Protein AF-A0A7J6SEP6-F1 (afdb_monomer_lite)

Foldseek 3Di:
DLVDPVCPVVLVVLVVVQVVQQCDDDLGHGDDLVNSQVVSCVVVVHDPVRGDDSVRSVVSLVVSQKDKDFDPPPPDPDCCPPPVNVVLVVVVVVVVVVCVLQAFDADPPPLHTDDRPSNFWKKKKKWKDKDQSCPDPRITIDSVPDDDDDDPHSHDIDIDMDIDISDDCVCVVVVVVVVVVVVVDVVPDDDPVVVVVCVVAVFDWDDDPPMGTGIDIDGDD

Organism: Perkinsus olseni (NCBI:txid32597)

pLDDT: mean 71.41, std 20.99, range [27.62, 95.69]

Secondary structure (DSSP, 8-state):
-TT-GGGHHHHHHHHHHHHHHSS--TTPPPPPHHHHHHHHHHHTT--TTTPPPHHHHHHHHHHTT-EEEE--------GGGSHHHHHHHHHHHHHHHHHGGGB--B-TTT-PBP--TT--EEEEEEEEEEEETT----EEEE-SS--PPPPS----EEEEEEEEESS-TTTHHHHHHHHHHHHHHHTT--HHHHHHHHHHS-------TT---EEEEEE--

Radius of gyration: 27.75 Å; chains: 1; bounding box: 49×41×78 Å

Sequence (221 aa):
PILDAGYEDFRDRLKSFIRENSLGGSGKPNLTIKRVAGWVNEDLGLTNEDGYSERTVGDWMHYLGFDIVLVKKTLYVDGHEREDVVADRERFGKQLDDLRPKLLTIDDETLEVQANPEAKFILISQDEKIHHSNDVQRRYWSDKSFSKLPTKSQGRTIMTSDFLSEGKGQDLYLMSLLMGIIIASVAKWTSKSVARLLKDSQLQMGRGYTASFLQIVVPFT

Structure (mmCIF, N/CA/C/O backbone):
data_AF-A0A7J6SEP6-F1
#
_entry.id   AF-A0A7J6SEP6-F1
#
loop_
_atom_site.group_PDB
_atom_site.id
_atom_site.type_symbol
_atom_site.label_atom_id
_atom_site.label_alt_id
_atom_site.label_comp_id
_atom_site.label_asym_id
_atom_site.label_entity_id
_atom_site.label_seq_id
_atom_site.pdbx_PDB_ins_code
_atom_site.Cartn_x
_atom_site.Cartn_y
_atom_site.Cartn_z
_atom_site.occupancy
_atom_site.B_iso_or_equiv
_atom_site.auth_seq_id
_atom_site.auth_comp_id
_atom_site.auth_asym_id
_atom_site.auth_atom_id
_atom_site.pdbx_PDB_model_num
ATOM 1 N N . PRO A 1 1 ? 10.815 1.527 -31.569 1.00 82.94 1 PRO A N 1
ATOM 2 C CA . PRO A 1 1 ? 11.858 0.659 -30.961 1.00 82.94 1 PRO A CA 1
ATOM 3 C C . PRO A 1 1 ? 11.356 -0.733 -30.547 1.00 82.94 1 PRO A C 1
ATOM 5 O O . PRO A 1 1 ? 11.850 -1.718 -31.063 1.00 82.94 1 PRO A O 1
ATOM 8 N N . ILE A 1 2 ? 10.357 -0.854 -29.665 1.00 88.00 2 ILE A N 1
ATOM 9 C CA . ILE A 1 2 ? 9.966 -2.168 -29.104 1.00 88.00 2 ILE A CA 1
ATOM 10 C C . ILE A 1 2 ? 9.437 -3.188 -30.130 1.00 88.00 2 ILE A C 1
ATOM 12 O O . ILE A 1 2 ? 9.651 -4.388 -29.969 1.00 88.00 2 ILE A O 1
ATOM 16 N N . LEU A 1 3 ? 8.766 -2.726 -31.185 1.00 84.38 3 LEU A N 1
ATOM 17 C CA . LEU A 1 3 ? 8.230 -3.589 -32.248 1.00 84.38 3 LEU A CA 1
ATOM 18 C C . LEU A 1 3 ? 9.212 -3.805 -33.406 1.00 84.38 3 LEU A C 1
ATOM 20 O O . LEU A 1 3 ? 8.935 -4.589 -34.307 1.00 84.38 3 LEU A O 1
ATOM 24 N N . ASP A 1 4 ? 10.331 -3.087 -33.399 1.00 88.12 4 ASP A N 1
ATOM 25 C CA . ASP A 1 4 ? 11.295 -3.090 -34.490 1.00 88.12 4 ASP A CA 1
ATOM 26 C C . ASP A 1 4 ? 12.358 -4.169 -34.244 1.00 88.12 4 ASP A C 1
ATOM 28 O O . ASP A 1 4 ? 12.954 -4.247 -33.164 1.00 88.12 4 ASP A O 1
ATOM 32 N N . ALA A 1 5 ? 12.590 -5.011 -35.252 1.00 85.12 5 ALA A N 1
ATOM 33 C CA . ALA A 1 5 ? 13.579 -6.080 -35.200 1.00 85.12 5 ALA A CA 1
ATOM 34 C C . ALA A 1 5 ? 15.004 -5.545 -34.983 1.00 85.12 5 ALA A C 1
ATOM 36 O O . ALA A 1 5 ? 15.785 -6.188 -34.288 1.00 85.12 5 ALA A O 1
ATOM 37 N N . GLY A 1 6 ? 15.323 -4.344 -35.483 1.00 89.38 6 GLY A N 1
ATOM 38 C CA . GLY A 1 6 ? 16.641 -3.719 -35.322 1.00 89.38 6 GLY A CA 1
ATOM 39 C C . GLY A 1 6 ? 16.981 -3.291 -33.888 1.00 89.38 6 GLY A C 1
ATOM 40 O O . GLY A 1 6 ? 18.110 -2.897 -33.618 1.00 89.38 6 GLY A O 1
ATOM 41 N N . TYR A 1 7 ? 16.025 -3.375 -32.959 1.00 90.62 7 TYR A N 1
ATOM 42 C CA . TYR A 1 7 ? 16.173 -2.953 -31.562 1.00 90.62 7 TYR A CA 1
ATOM 43 C C . TYR A 1 7 ? 16.105 -4.136 -30.583 1.00 90.62 7 TYR A C 1
ATOM 45 O O . TYR A 1 7 ? 15.655 -3.995 -29.443 1.00 90.62 7 TYR A O 1
ATOM 53 N N . GLU A 1 8 ? 16.522 -5.330 -31.006 1.00 91.06 8 GLU A N 1
ATOM 54 C CA . GLU A 1 8 ? 16.623 -6.503 -30.127 1.00 91.06 8 GLU A CA 1
ATOM 55 C C . GLU A 1 8 ? 17.553 -6.262 -28.932 1.00 91.06 8 GLU A C 1
ATOM 57 O O . GLU A 1 8 ? 17.101 -6.368 -27.791 1.00 91.06 8 GLU A O 1
ATOM 62 N N . ASP A 1 9 ? 18.768 -5.767 -29.175 1.00 93.12 9 ASP A N 1
ATOM 63 C CA . ASP A 1 9 ? 19.737 -5.460 -28.115 1.00 93.12 9 ASP A CA 1
ATOM 64 C C . ASP A 1 9 ? 19.181 -4.478 -27.072 1.00 93.12 9 ASP A C 1
ATOM 66 O O . ASP A 1 9 ? 19.413 -4.619 -25.871 1.00 93.12 9 ASP A O 1
ATOM 70 N N . PHE A 1 10 ? 18.414 -3.477 -27.516 1.00 93.81 10 PHE A N 1
ATOM 71 C CA . PHE A 1 10 ? 17.758 -2.520 -26.622 1.00 93.81 10 PHE A CA 1
ATOM 72 C C . PHE A 1 10 ? 16.715 -3.201 -25.727 1.00 93.81 10 PHE A C 1
ATOM 74 O O . PHE A 1 10 ? 16.672 -2.951 -24.521 1.00 93.81 10 PHE A O 1
ATOM 81 N N . ARG A 1 11 ? 15.888 -4.088 -26.295 1.00 94.12 11 ARG A N 1
ATOM 82 C CA . ARG A 1 11 ? 14.871 -4.833 -25.536 1.00 94.12 11 ARG A CA 1
ATOM 83 C C . ARG A 1 11 ? 15.510 -5.696 -24.452 1.00 94.12 11 ARG A C 1
ATOM 85 O O . ARG A 1 11 ? 14.970 -5.769 -23.348 1.00 94.12 11 ARG A O 1
ATOM 92 N N . ASP A 1 12 ? 16.657 -6.299 -24.735 1.00 93.31 12 ASP A N 1
ATOM 93 C CA . ASP A 1 12 ? 17.368 -7.140 -23.773 1.00 93.31 12 ASP A CA 1
ATOM 94 C C . ASP A 1 12 ? 18.049 -6.331 -22.666 1.00 93.31 12 ASP A C 1
ATOM 96 O O . ASP A 1 12 ? 17.964 -6.715 -21.491 1.00 93.31 12 ASP A O 1
ATOM 100 N N . ARG A 1 13 ? 18.623 -5.163 -22.989 1.00 95.25 13 ARG A N 1
ATOM 101 C CA . ARG A 1 13 ? 19.104 -4.215 -21.968 1.00 95.25 13 ARG A CA 1
ATOM 102 C C . ARG A 1 13 ? 17.965 -3.737 -21.070 1.00 95.25 13 ARG A C 1
ATOM 104 O O . ARG A 1 13 ? 18.104 -3.770 -19.849 1.00 95.25 13 ARG A O 1
ATOM 111 N N . LEU A 1 14 ? 16.816 -3.378 -21.650 1.00 94.44 14 LEU A N 1
ATOM 112 C CA . LEU A 1 14 ? 15.641 -2.933 -20.898 1.00 94.44 14 LEU A CA 1
ATOM 113 C C . LEU A 1 14 ? 15.104 -4.036 -19.971 1.00 94.44 14 LEU A C 1
ATOM 115 O O . LEU A 1 14 ? 14.876 -3.789 -18.786 1.00 94.44 14 LEU A O 1
ATOM 119 N N . LYS A 1 15 ? 14.953 -5.271 -20.469 1.00 93.69 15 LYS A N 1
ATOM 120 C CA . LYS A 1 15 ? 14.552 -6.427 -19.644 1.00 93.69 15 LYS A CA 1
ATOM 121 C C . LYS A 1 15 ? 15.521 -6.657 -18.483 1.00 93.69 15 LYS A C 1
ATOM 123 O O . LYS A 1 15 ? 15.075 -6.884 -17.358 1.00 93.69 15 LYS A O 1
ATOM 128 N N . SER A 1 16 ? 16.825 -6.591 -18.746 1.00 92.69 16 SER A N 1
ATOM 129 C CA . SER A 1 16 ? 17.864 -6.779 -17.725 1.00 92.69 16 SER A CA 1
ATOM 130 C C . SER A 1 16 ? 17.797 -5.682 -16.661 1.00 92.69 16 SER A C 1
ATOM 132 O O . SER A 1 16 ? 17.699 -5.988 -15.472 1.00 92.69 16 SER A O 1
ATOM 134 N N . PHE A 1 17 ? 17.696 -4.417 -17.080 1.00 93.19 17 PHE A N 1
ATOM 135 C CA . PHE A 1 17 ? 17.534 -3.277 -16.180 1.00 93.19 17 PHE A CA 1
ATOM 136 C C . PHE A 1 17 ? 16.311 -3.425 -15.264 1.00 93.19 17 PHE A C 1
ATOM 138 O O . PHE A 1 17 ? 16.422 -3.231 -14.048 1.00 93.19 17 PHE A O 1
ATOM 145 N N . ILE A 1 18 ? 15.154 -3.807 -15.823 1.00 92.12 18 ILE A N 1
ATOM 146 C CA . ILE A 1 18 ? 13.922 -4.013 -15.050 1.00 92.12 18 ILE A CA 1
ATOM 147 C C . ILE A 1 18 ? 14.117 -5.139 -14.032 1.00 92.12 18 ILE A C 1
ATOM 149 O O . ILE A 1 18 ? 13.808 -4.947 -12.858 1.00 92.12 18 ILE A O 1
ATOM 153 N N . ARG A 1 19 ? 14.662 -6.294 -14.433 1.00 89.38 19 ARG A N 1
ATOM 154 C CA . ARG A 1 19 ? 14.877 -7.442 -13.530 1.00 89.38 19 ARG A CA 1
ATOM 155 C C . ARG A 1 19 ? 15.812 -7.108 -12.367 1.00 89.38 19 ARG A C 1
ATOM 157 O O . ARG A 1 19 ? 15.556 -7.520 -11.236 1.00 89.38 19 ARG A O 1
ATOM 164 N N . GLU A 1 20 ? 16.859 -6.332 -12.623 1.00 88.19 20 GLU A N 1
ATOM 165 C CA . GLU A 1 20 ? 17.829 -5.926 -11.603 1.00 88.19 20 GLU A CA 1
ATOM 166 C C . GLU A 1 20 ? 17.272 -4.881 -10.629 1.00 88.19 20 GLU A C 1
ATOM 168 O O . GLU A 1 20 ? 17.577 -4.924 -9.435 1.00 88.19 20 GLU A O 1
ATOM 173 N N . ASN A 1 21 ? 16.436 -3.960 -11.119 1.00 89.00 21 ASN A N 1
ATOM 174 C CA . ASN A 1 21 ? 15.989 -2.795 -10.352 1.00 89.00 21 ASN A CA 1
ATOM 175 C C . ASN A 1 21 ? 14.545 -2.881 -9.847 1.00 89.00 21 ASN A C 1
ATOM 177 O O . ASN A 1 21 ? 14.150 -2.021 -9.060 1.00 89.00 21 ASN A O 1
ATOM 181 N N . SER A 1 22 ? 13.760 -3.873 -10.287 1.00 85.94 22 SER A N 1
ATOM 182 C CA . SER A 1 22 ? 12.315 -3.960 -10.028 1.00 85.94 22 SER A CA 1
ATOM 183 C C . SER A 1 22 ? 11.957 -3.821 -8.546 1.00 85.94 22 SER A C 1
ATOM 185 O O . SER A 1 22 ? 11.052 -3.065 -8.182 1.00 85.94 22 SER A O 1
ATOM 187 N N . LEU A 1 23 ? 12.708 -4.506 -7.684 1.00 78.19 23 LEU A N 1
ATOM 188 C CA . LEU A 1 23 ? 12.597 -4.380 -6.237 1.00 78.19 23 LEU A CA 1
ATOM 189 C C . LEU A 1 23 ? 13.674 -3.442 -5.707 1.00 78.19 23 LEU A C 1
ATOM 191 O O . LEU A 1 23 ? 14.859 -3.597 -6.009 1.00 78.19 23 LEU A O 1
ATOM 195 N N . GLY A 1 24 ? 13.258 -2.511 -4.858 1.00 72.81 24 GLY A N 1
ATOM 196 C CA . GLY A 1 24 ? 14.172 -1.653 -4.133 1.00 72.81 24 GLY A CA 1
ATOM 197 C C . GLY A 1 24 ? 15.035 -2.469 -3.171 1.00 72.81 24 GLY A C 1
ATOM 198 O O . GLY A 1 24 ? 14.567 -3.399 -2.512 1.00 72.81 24 GLY A O 1
ATOM 199 N N . GLY A 1 25 ? 16.324 -2.131 -3.088 1.00 67.88 25 GLY A N 1
ATOM 200 C CA . GLY A 1 25 ? 17.180 -2.601 -1.995 1.00 67.88 25 GLY A CA 1
ATOM 201 C C . GLY A 1 25 ? 16.736 -2.028 -0.642 1.00 67.88 25 GLY A C 1
ATOM 202 O O . GLY A 1 25 ? 15.809 -1.225 -0.573 1.00 67.88 25 GLY A O 1
ATOM 203 N N . SER A 1 26 ? 17.419 -2.395 0.446 1.00 61.94 26 SER A N 1
ATOM 204 C CA . SER A 1 26 ? 17.122 -1.904 1.802 1.00 61.94 26 SER A CA 1
ATOM 205 C C . SER A 1 26 ? 16.955 -0.376 1.849 1.00 61.94 26 SER A C 1
ATOM 207 O O . SER A 1 26 ? 17.925 0.359 1.675 1.00 61.94 26 SER A O 1
ATOM 209 N N . GLY A 1 27 ? 15.724 0.095 2.080 1.00 63.41 27 GLY A N 1
ATOM 210 C CA . GLY A 1 27 ? 15.385 1.521 2.186 1.00 63.41 27 GLY A CA 1
ATOM 211 C C . GLY A 1 27 ? 15.268 2.283 0.858 1.00 63.41 27 GLY A C 1
ATOM 212 O O . GLY A 1 27 ? 15.057 3.492 0.881 1.00 63.41 27 GLY A O 1
ATOM 213 N N . LYS A 1 28 ? 15.393 1.613 -0.294 1.00 73.75 28 LYS A N 1
ATOM 214 C CA . LYS A 1 28 ? 15.162 2.211 -1.618 1.00 73.75 28 LYS A CA 1
ATOM 215 C C . LYS A 1 28 ? 13.773 1.833 -2.137 1.00 73.75 28 LYS A C 1
ATOM 217 O O . LYS A 1 28 ? 13.328 0.718 -1.873 1.00 73.75 28 LYS A O 1
ATOM 222 N N . PRO A 1 29 ? 13.101 2.715 -2.898 1.00 80.25 29 PRO A N 1
ATOM 223 C CA . PRO A 1 29 ? 11.829 2.374 -3.509 1.00 80.25 29 PRO A CA 1
ATOM 224 C C . PRO A 1 29 ? 11.990 1.352 -4.651 1.00 80.25 29 PRO A C 1
ATOM 226 O O . PRO A 1 29 ? 13.013 1.328 -5.339 1.00 80.25 29 PRO A O 1
ATOM 229 N N . ASN A 1 30 ? 10.952 0.546 -4.870 1.00 86.56 30 ASN A N 1
ATOM 230 C CA . ASN A 1 30 ? 10.733 -0.307 -6.026 1.00 86.56 30 ASN A CA 1
ATOM 231 C C . ASN A 1 30 ? 10.720 0.536 -7.297 1.00 86.56 30 ASN A C 1
ATOM 233 O O . ASN A 1 30 ? 10.446 1.741 -7.277 1.00 86.56 30 ASN A O 1
ATOM 237 N N . LEU A 1 31 ? 11.020 -0.117 -8.413 1.00 90.06 31 LEU A N 1
ATOM 238 C CA . LEU A 1 31 ? 11.111 0.534 -9.707 1.00 90.06 31 LEU A CA 1
ATOM 239 C C . LEU A 1 31 ? 9.779 1.185 -10.083 1.00 90.06 31 LEU A C 1
ATOM 241 O O . LEU A 1 31 ? 8.748 0.521 -10.198 1.00 90.06 31 LEU A O 1
ATOM 245 N N . THR A 1 32 ? 9.814 2.495 -10.292 1.00 92.12 32 THR A N 1
ATOM 246 C CA . THR A 1 32 ? 8.677 3.271 -10.785 1.00 92.12 32 THR A CA 1
ATOM 247 C C . THR A 1 32 ? 8.767 3.416 -12.294 1.00 92.12 32 THR A C 1
ATOM 249 O O . THR A 1 32 ? 9.863 3.413 -12.858 1.00 92.12 32 THR A O 1
ATOM 252 N N . ILE A 1 33 ? 7.621 3.610 -12.952 1.00 94.00 33 ILE A N 1
ATOM 253 C CA . ILE A 1 33 ? 7.601 3.798 -14.404 1.00 94.00 33 ILE A CA 1
ATOM 254 C C . ILE A 1 33 ? 8.388 5.038 -14.836 1.00 94.00 33 ILE A C 1
ATOM 256 O O . ILE A 1 33 ? 9.150 4.979 -15.793 1.00 94.00 33 ILE A O 1
ATOM 260 N N . LYS A 1 34 ? 8.322 6.115 -14.045 1.00 94.12 34 LYS A N 1
ATOM 261 C CA . LYS A 1 34 ? 9.138 7.320 -14.214 1.00 94.12 34 LYS A CA 1
ATOM 262 C C . LYS A 1 34 ? 10.634 7.024 -14.295 1.00 94.12 34 LYS A C 1
ATOM 264 O O . LYS A 1 34 ? 11.331 7.579 -15.138 1.00 94.12 34 LYS A O 1
ATOM 269 N N . ARG A 1 35 ? 11.136 6.137 -13.430 1.00 93.56 35 ARG A N 1
ATOM 270 C CA . ARG A 1 35 ? 12.554 5.757 -13.422 1.00 93.56 35 ARG A CA 1
ATOM 271 C C . ARG A 1 35 ? 12.922 4.917 -14.645 1.00 93.56 35 ARG A C 1
ATOM 273 O O . ARG A 1 35 ? 14.024 5.073 -15.157 1.00 93.56 35 ARG A O 1
ATOM 280 N N . VAL A 1 36 ? 12.012 4.067 -15.123 1.00 94.94 36 VAL A N 1
ATOM 281 C CA . VAL A 1 36 ? 12.207 3.326 -16.380 1.00 94.94 36 VAL A CA 1
ATOM 282 C C . VAL A 1 36 ? 12.219 4.283 -17.567 1.00 94.94 36 VAL A C 1
ATOM 284 O O . VAL A 1 36 ? 13.107 4.181 -18.400 1.00 94.94 36 VAL A O 1
ATOM 287 N N . ALA A 1 37 ? 11.293 5.242 -17.625 1.00 94.94 37 ALA A N 1
ATOM 288 C CA . ALA A 1 37 ? 11.239 6.219 -18.707 1.00 94.94 37 ALA A CA 1
ATOM 289 C C . ALA A 1 37 ? 12.489 7.106 -18.760 1.00 94.94 37 ALA A C 1
ATOM 291 O O . ALA A 1 37 ? 13.043 7.301 -19.837 1.00 94.94 37 ALA A O 1
ATOM 292 N N . GLY A 1 38 ? 12.985 7.558 -17.602 1.00 94.88 38 GLY A N 1
ATOM 293 C CA . GLY A 1 38 ? 14.269 8.258 -17.513 1.00 94.88 38 GLY A CA 1
ATOM 294 C C . GLY A 1 38 ? 15.419 7.421 -18.076 1.00 94.88 38 GLY A C 1
ATOM 295 O O . GLY A 1 38 ? 16.123 7.877 -18.967 1.00 94.88 38 GLY A O 1
ATOM 296 N N . TRP A 1 39 ? 15.536 6.162 -17.640 1.00 95.69 39 TRP A N 1
ATOM 297 C CA . TRP A 1 39 ? 16.567 5.249 -18.141 1.00 95.69 39 TRP A CA 1
ATOM 298 C C . TRP A 1 39 ? 16.452 4.983 -19.651 1.00 95.69 39 TRP A C 1
ATOM 300 O O . TRP A 1 39 ? 17.459 4.981 -20.346 1.00 95.69 39 TRP A O 1
ATOM 310 N N . VAL A 1 40 ? 15.236 4.793 -20.178 1.00 95.00 40 VAL A N 1
ATOM 311 C CA . VAL A 1 40 ? 14.996 4.575 -21.616 1.00 95.00 40 VAL A CA 1
ATOM 312 C C . VAL A 1 40 ? 15.449 5.779 -22.438 1.00 95.00 40 VAL A C 1
ATOM 314 O O . VAL A 1 40 ? 16.094 5.604 -23.469 1.00 95.00 40 VAL A O 1
ATOM 317 N N . ASN A 1 41 ? 15.116 6.991 -21.994 1.00 94.25 41 ASN A N 1
ATOM 318 C CA . ASN A 1 41 ? 15.496 8.206 -22.708 1.00 94.25 41 ASN A CA 1
ATOM 319 C C . ASN A 1 41 ? 17.012 8.436 -22.644 1.00 94.25 41 ASN A C 1
ATOM 321 O O . ASN A 1 41 ? 17.603 8.805 -23.653 1.00 94.25 41 ASN A O 1
ATOM 325 N N . GLU A 1 42 ? 17.650 8.136 -21.509 1.00 93.88 42 GLU A N 1
ATOM 326 C CA . GLU A 1 42 ? 19.111 8.173 -21.364 1.00 93.88 42 GLU A CA 1
ATOM 327 C C . GLU A 1 42 ? 19.819 7.141 -22.265 1.00 93.88 42 GLU A C 1
ATOM 329 O O . GLU A 1 42 ? 20.745 7.509 -22.984 1.00 93.88 42 GLU A O 1
ATOM 334 N N . ASP A 1 43 ? 19.374 5.876 -22.283 1.00 93.50 43 ASP A N 1
ATOM 335 C CA . ASP A 1 43 ? 19.976 4.802 -23.104 1.00 93.50 43 ASP A CA 1
ATOM 336 C C . ASP A 1 43 ? 19.839 5.079 -24.611 1.00 93.50 43 ASP A C 1
ATOM 338 O O . ASP A 1 43 ? 20.738 4.760 -25.387 1.00 93.50 43 ASP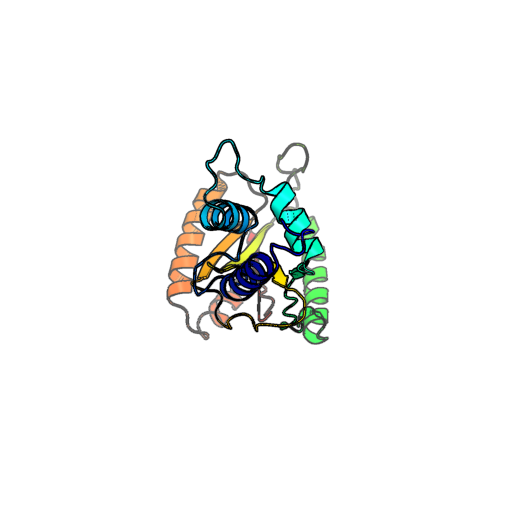 A O 1
ATOM 342 N N . LEU A 1 44 ? 18.740 5.719 -25.025 1.00 91.38 44 LEU A N 1
ATOM 343 C CA . LEU A 1 44 ? 18.500 6.115 -26.416 1.00 91.38 44 LEU A CA 1
ATOM 344 C C . LEU A 1 44 ? 19.085 7.493 -26.778 1.00 91.38 44 LEU A C 1
ATOM 346 O O . LEU A 1 44 ? 18.975 7.903 -27.933 1.00 91.38 44 LEU A O 1
ATOM 350 N N . GLY A 1 45 ? 19.697 8.205 -25.825 1.00 90.75 45 GLY A N 1
ATOM 351 C CA . GLY A 1 45 ? 20.281 9.531 -26.045 1.00 90.75 45 GLY A CA 1
ATOM 352 C C . GLY A 1 45 ? 19.259 10.620 -26.393 1.00 90.75 45 GLY A C 1
ATOM 353 O O . GLY A 1 45 ? 19.588 11.564 -27.110 1.00 90.75 45 GLY A O 1
ATOM 354 N N . LEU A 1 46 ? 18.019 10.483 -25.923 1.00 90.06 46 LEU A N 1
ATOM 355 C CA . LEU A 1 46 ? 16.921 11.407 -26.204 1.00 90.06 46 LEU A CA 1
ATOM 356 C C . LEU A 1 46 ? 16.896 12.560 -25.198 1.00 90.06 46 LEU A C 1
ATOM 358 O O . LEU A 1 46 ? 17.141 12.380 -24.004 1.00 90.06 46 LEU A O 1
ATOM 362 N N . THR A 1 47 ? 16.561 13.755 -25.681 1.00 83.56 47 THR A N 1
ATOM 363 C CA . THR A 1 47 ? 16.337 14.927 -24.824 1.00 83.56 47 THR A CA 1
ATOM 364 C C . THR A 1 47 ? 14.911 14.925 -24.264 1.00 83.56 47 THR A C 1
ATOM 366 O O . THR A 1 47 ? 14.054 14.186 -24.740 1.00 83.56 47 THR A O 1
ATOM 369 N N . ASN A 1 48 ? 14.626 15.753 -23.253 1.00 71.38 48 ASN A N 1
ATOM 370 C CA . ASN A 1 48 ? 13.300 15.789 -22.617 1.00 71.38 48 ASN A CA 1
ATOM 371 C C . ASN A 1 48 ? 12.149 16.141 -23.582 1.00 71.38 48 ASN A C 1
ATOM 373 O O . ASN A 1 48 ? 11.016 15.761 -23.301 1.00 71.38 48 ASN A O 1
ATOM 377 N N . GLU A 1 49 ? 12.415 16.854 -24.682 1.00 78.25 49 GLU A N 1
ATOM 378 C CA . GLU A 1 49 ? 11.389 17.225 -25.672 1.00 78.25 49 GLU A CA 1
ATOM 379 C C . GLU A 1 49 ? 11.035 16.060 -26.611 1.00 78.25 49 GLU A C 1
ATOM 381 O O . GLU A 1 49 ? 9.868 15.886 -26.954 1.00 78.25 49 GLU A O 1
ATOM 386 N N . ASP A 1 50 ? 12.016 15.214 -26.939 1.00 83.44 50 ASP A N 1
ATOM 387 C CA . ASP A 1 50 ? 11.856 14.034 -27.807 1.00 83.44 50 ASP A CA 1
ATOM 388 C C . ASP A 1 50 ? 11.697 12.721 -27.016 1.00 83.44 50 ASP A C 1
ATOM 390 O O . ASP A 1 50 ? 11.619 11.627 -27.582 1.00 83.44 50 ASP A O 1
ATOM 394 N N . GLY A 1 51 ? 11.702 12.818 -25.687 1.00 88.81 51 GLY A N 1
ATOM 395 C CA . GLY A 1 51 ? 11.691 11.682 -24.782 1.00 88.81 51 GLY A CA 1
ATOM 396 C C . GLY A 1 51 ? 10.366 10.929 -24.807 1.00 88.81 51 GLY A C 1
ATOM 397 O O . GLY A 1 51 ? 9.277 11.496 -24.910 1.00 88.81 51 GLY A O 1
ATOM 398 N N . TYR A 1 52 ? 10.441 9.615 -24.627 1.00 93.25 52 TYR A N 1
ATOM 399 C CA . TYR A 1 52 ? 9.250 8.806 -24.446 1.00 93.25 52 TYR A CA 1
ATOM 400 C C . TYR A 1 52 ? 8.592 9.110 -23.103 1.00 93.25 52 TYR A C 1
ATOM 402 O O . TYR A 1 52 ? 9.239 9.165 -22.052 1.00 93.25 52 TYR A O 1
ATOM 410 N N . SER A 1 53 ? 7.271 9.276 -23.153 1.00 94.00 53 SER A N 1
ATOM 411 C CA . SER A 1 53 ? 6.456 9.499 -21.965 1.00 94.00 53 SER A CA 1
ATOM 412 C C . SER A 1 53 ? 6.421 8.261 -21.064 1.00 94.00 53 SER A C 1
ATOM 414 O O . SER A 1 53 ? 6.550 7.124 -21.529 1.00 94.00 53 SER A O 1
ATOM 416 N N . GLU A 1 54 ? 6.138 8.468 -19.774 1.00 95.50 54 GLU A N 1
ATOM 417 C CA . GLU A 1 54 ? 5.907 7.373 -18.819 1.00 95.50 54 GLU A CA 1
ATOM 418 C C . GLU A 1 54 ? 4.829 6.397 -19.309 1.00 95.50 54 GLU A C 1
ATOM 420 O O . GLU A 1 54 ? 4.948 5.190 -19.113 1.00 95.50 54 GLU A O 1
ATOM 425 N N . ARG A 1 55 ? 3.801 6.911 -19.996 1.00 95.19 55 ARG A N 1
ATOM 426 C CA . ARG A 1 55 ? 2.724 6.102 -20.571 1.00 95.19 55 ARG A CA 1
ATOM 427 C C . ARG A 1 55 ? 3.243 5.168 -21.659 1.00 95.19 55 ARG A C 1
ATOM 429 O O . ARG A 1 55 ? 2.999 3.971 -21.589 1.00 95.19 55 ARG A O 1
ATOM 436 N N . THR A 1 56 ? 3.985 5.708 -22.625 1.00 95.31 56 THR A N 1
ATOM 437 C CA . THR A 1 56 ? 4.549 4.927 -23.734 1.00 95.31 56 THR A CA 1
ATOM 438 C C . THR A 1 56 ? 5.458 3.818 -23.215 1.00 95.31 56 THR A C 1
ATOM 440 O O . THR A 1 56 ? 5.362 2.674 -23.651 1.00 95.31 56 THR A O 1
ATOM 443 N N . VAL A 1 57 ? 6.307 4.140 -22.238 1.00 95.12 57 VAL A N 1
ATOM 444 C CA . VAL A 1 57 ? 7.198 3.163 -21.606 1.00 95.12 57 VAL A CA 1
ATOM 445 C C . VAL A 1 57 ? 6.407 2.137 -20.789 1.00 95.12 57 VAL A C 1
ATOM 447 O O . VAL A 1 57 ? 6.773 0.965 -20.771 1.00 95.12 57 VAL A O 1
ATOM 450 N N . GLY A 1 58 ? 5.293 2.530 -20.167 1.00 95.38 58 GLY A N 1
ATOM 451 C CA . GLY A 1 58 ? 4.387 1.611 -19.471 1.00 95.38 58 GLY A CA 1
ATOM 452 C C . GLY A 1 58 ? 3.784 0.575 -20.414 1.00 95.38 58 GLY A C 1
ATOM 453 O O . GLY A 1 58 ? 3.857 -0.623 -20.141 1.00 95.38 58 GLY A O 1
ATOM 454 N N . ASP A 1 59 ? 3.277 1.021 -21.563 1.00 95.50 59 ASP A N 1
ATOM 455 C CA . ASP A 1 59 ? 2.737 0.134 -22.599 1.00 95.50 59 ASP A CA 1
ATOM 456 C C . ASP A 1 59 ? 3.815 -0.836 -23.115 1.00 95.50 59 ASP A C 1
ATOM 458 O O . ASP A 1 59 ? 3.558 -2.023 -23.329 1.00 95.50 59 ASP A O 1
ATOM 462 N N . TRP A 1 60 ? 5.055 -0.359 -23.251 1.00 95.31 60 TRP A N 1
ATOM 463 C CA . TRP A 1 60 ? 6.197 -1.190 -23.630 1.00 95.31 60 TRP A CA 1
ATOM 464 C C . TRP A 1 60 ? 6.530 -2.256 -22.589 1.00 95.31 60 TRP A C 1
ATOM 466 O O . TRP A 1 60 ? 6.820 -3.390 -22.963 1.00 95.31 60 TRP A O 1
ATOM 476 N N . MET A 1 61 ? 6.476 -1.928 -21.297 1.00 94.69 61 MET A N 1
ATOM 477 C CA . MET A 1 61 ? 6.710 -2.907 -20.232 1.00 94.69 61 MET A CA 1
ATOM 478 C C . MET A 1 61 ? 5.699 -4.053 -20.298 1.00 94.69 61 MET A C 1
ATOM 480 O O . MET A 1 61 ? 6.109 -5.215 -20.271 1.00 94.69 61 MET A O 1
ATOM 484 N N . HIS A 1 62 ? 4.415 -3.739 -20.479 1.00 94.69 62 HIS A N 1
ATOM 485 C CA . HIS A 1 62 ? 3.377 -4.755 -20.659 1.00 94.69 62 HIS A CA 1
ATOM 486 C C . HIS A 1 62 ? 3.589 -5.578 -21.932 1.00 94.69 62 HIS A C 1
ATOM 488 O O . HIS A 1 62 ? 3.482 -6.803 -21.895 1.00 94.69 62 HIS A O 1
ATOM 494 N N . TYR A 1 63 ? 3.963 -4.939 -23.044 1.00 93.75 63 TYR A N 1
ATOM 495 C CA . TYR A 1 63 ? 4.276 -5.648 -24.287 1.00 93.75 63 TYR A CA 1
ATOM 496 C C . TYR A 1 63 ? 5.454 -6.625 -24.128 1.00 93.75 63 TYR A C 1
ATOM 498 O O . TYR A 1 63 ? 5.447 -7.715 -24.695 1.00 93.75 63 TYR A O 1
ATOM 506 N N . LEU A 1 64 ? 6.455 -6.266 -23.319 1.00 92.94 64 LEU A N 1
ATOM 507 C CA . LEU A 1 64 ? 7.590 -7.132 -22.984 1.00 92.94 64 LEU A CA 1
ATOM 508 C C . LEU A 1 64 ? 7.251 -8.218 -21.946 1.00 92.94 64 LEU A C 1
ATOM 510 O O . LEU A 1 64 ? 8.131 -9.007 -21.596 1.00 92.94 64 LEU A O 1
ATOM 514 N N . GLY A 1 65 ? 6.002 -8.276 -21.477 1.00 93.06 65 GLY A N 1
ATOM 515 C CA . GLY A 1 65 ? 5.498 -9.285 -20.549 1.00 93.06 65 GLY A CA 1
ATOM 516 C 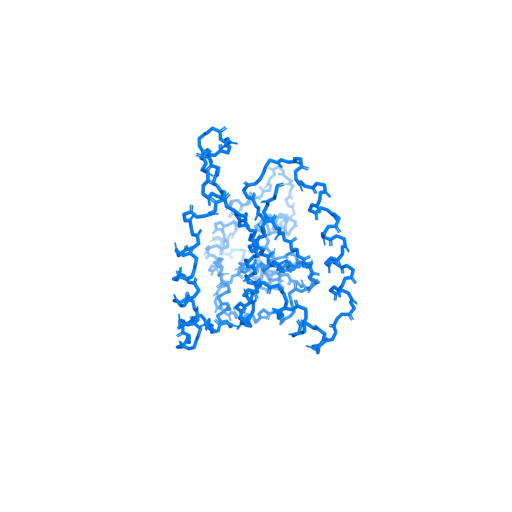C . GLY A 1 65 ? 5.658 -8.937 -19.071 1.00 93.06 65 GLY A C 1
ATOM 517 O O . GLY A 1 65 ? 5.431 -9.808 -18.234 1.00 93.06 65 GLY A O 1
ATOM 518 N N . PHE A 1 66 ? 6.045 -7.705 -18.725 1.00 93.69 66 PHE A N 1
ATOM 519 C CA . PHE A 1 66 ? 6.113 -7.268 -17.332 1.00 93.69 66 PHE A CA 1
ATOM 520 C C . PHE A 1 66 ? 4.767 -6.742 -16.847 1.00 93.69 66 PHE A C 1
ATOM 522 O O . PHE A 1 66 ? 4.176 -5.852 -17.451 1.00 93.69 66 PHE A O 1
ATOM 529 N N . ASP A 1 67 ? 4.357 -7.210 -15.672 1.00 92.25 67 ASP A N 1
ATOM 530 C CA . ASP A 1 67 ? 3.178 -6.731 -14.963 1.00 92.25 67 ASP A CA 1
ATOM 531 C C . ASP A 1 67 ? 3.521 -6.323 -13.531 1.00 92.25 67 ASP A C 1
ATOM 533 O O . ASP A 1 67 ? 4.511 -6.766 -12.940 1.00 92.25 67 ASP A O 1
ATOM 537 N N . ILE A 1 68 ? 2.664 -5.493 -12.939 1.00 89.31 68 ILE A N 1
ATOM 538 C CA . ILE A 1 68 ? 2.761 -5.153 -11.521 1.00 89.31 68 ILE A CA 1
ATOM 539 C C . ILE A 1 68 ? 2.166 -6.297 -10.700 1.00 89.31 68 ILE A C 1
ATOM 541 O O . ILE A 1 68 ? 0.956 -6.520 -10.692 1.00 89.31 68 ILE A O 1
ATOM 545 N N . VAL A 1 69 ? 3.016 -6.990 -9.947 1.00 86.75 69 VAL A N 1
ATOM 546 C CA . VAL A 1 69 ? 2.611 -8.096 -9.075 1.00 86.75 69 VAL A CA 1
ATOM 547 C C . VAL A 1 69 ? 2.570 -7.635 -7.624 1.00 86.75 69 VAL A C 1
ATOM 549 O O . VAL A 1 69 ? 3.460 -6.930 -7.148 1.00 86.75 69 VAL A O 1
ATOM 552 N N . LEU A 1 70 ? 1.530 -8.059 -6.900 1.00 82.94 70 LEU A N 1
ATOM 553 C CA . LEU A 1 70 ? 1.397 -7.849 -5.462 1.00 82.94 70 LEU A CA 1
ATOM 554 C C . LEU A 1 70 ? 1.983 -9.038 -4.691 1.00 82.94 70 LEU A C 1
ATOM 556 O O . LEU A 1 70 ? 1.477 -10.156 -4.790 1.00 82.94 70 LEU A O 1
ATOM 560 N N . VAL A 1 71 ? 2.989 -8.795 -3.849 1.00 75.75 71 VAL A N 1
ATOM 561 C CA . VAL A 1 71 ? 3.461 -9.801 -2.893 1.00 75.75 71 VAL A CA 1
ATOM 562 C C . VAL A 1 71 ? 2.413 -9.994 -1.799 1.00 75.75 71 VAL A C 1
ATOM 564 O O . VAL A 1 71 ? 2.310 -9.205 -0.856 1.00 75.75 71 VAL A O 1
ATOM 567 N N . LYS A 1 72 ? 1.651 -11.083 -1.894 1.00 64.00 72 LYS A N 1
ATOM 568 C CA . LYS A 1 72 ? 0.798 -11.571 -0.809 1.00 64.00 72 LYS A CA 1
ATOM 569 C C . LYS A 1 72 ? 1.656 -12.378 0.172 1.00 64.00 72 LYS A C 1
ATOM 571 O O . LYS A 1 72 ? 1.752 -13.593 0.060 1.00 64.00 72 LYS A O 1
ATOM 576 N N . LYS A 1 73 ? 2.315 -11.721 1.133 1.00 60.66 73 LYS A N 1
ATOM 577 C CA . LYS A 1 73 ? 2.798 -12.432 2.332 1.00 60.66 73 LYS A CA 1
ATOM 578 C C . LYS A 1 73 ? 1.592 -12.668 3.248 1.00 60.66 73 LYS A C 1
ATOM 580 O O . LYS A 1 73 ? 1.213 -11.778 3.999 1.00 60.66 73 LYS A O 1
ATOM 585 N N . THR A 1 74 ? 0.988 -13.850 3.177 1.00 46.44 74 THR A N 1
ATOM 586 C CA . THR A 1 74 ? 0.053 -14.356 4.193 1.00 46.44 74 THR A CA 1
ATOM 587 C C . THR A 1 74 ? 0.868 -15.083 5.258 1.00 46.44 74 THR A C 1
ATOM 589 O O . THR A 1 74 ? 1.117 -16.279 5.148 1.00 46.44 74 THR A O 1
ATOM 592 N N . LEU A 1 75 ? 1.381 -14.355 6.247 1.00 47.72 75 LEU A N 1
ATOM 593 C CA . LEU A 1 75 ? 2.118 -14.953 7.369 1.00 47.72 75 LEU A CA 1
ATOM 594 C C . LEU A 1 75 ? 1.691 -14.325 8.696 1.00 47.72 75 LEU A C 1
ATOM 596 O O . LEU A 1 75 ? 2.512 -13.995 9.539 1.00 47.72 75 LEU A O 1
ATOM 600 N N . TYR A 1 76 ? 0.380 -14.179 8.852 1.00 52.06 76 TYR A N 1
ATOM 601 C CA . TYR A 1 76 ? -0.279 -14.093 10.146 1.00 52.06 76 TYR A CA 1
ATOM 602 C C . TYR A 1 76 ? -1.511 -14.983 10.023 1.00 52.06 76 TYR A C 1
ATOM 604 O O . TYR A 1 76 ? -2.427 -14.670 9.266 1.00 52.06 76 TYR A O 1
ATOM 612 N N . VAL A 1 77 ? -1.466 -16.158 10.655 1.00 51.81 77 VAL A N 1
ATOM 613 C CA . VAL A 1 77 ? -2.690 -16.919 10.906 1.00 51.81 77 VAL A CA 1
ATOM 614 C C . VAL A 1 77 ? -3.387 -16.140 11.994 1.00 51.81 77 VAL A C 1
ATOM 616 O O . VAL A 1 77 ? -2.851 -15.994 13.093 1.00 51.81 77 VAL A O 1
ATOM 619 N N . ASP A 1 78 ? -4.505 -15.544 11.622 1.00 64.44 78 ASP A N 1
ATOM 620 C CA . ASP A 1 78 ? -5.181 -14.616 12.487 1.00 64.44 78 ASP A CA 1
ATOM 621 C C . ASP A 1 78 ? -5.768 -15.366 13.687 1.00 64.44 78 ASP A C 1
ATOM 623 O O . ASP A 1 78 ? -6.622 -16.238 13.538 1.00 64.44 78 ASP A O 1
ATOM 627 N N . GLY A 1 79 ? -5.252 -15.090 14.885 1.00 76.12 79 GLY A N 1
ATOM 628 C CA . GLY A 1 79 ? -5.634 -15.801 16.107 1.00 76.12 79 GLY A CA 1
ATOM 629 C C . GLY A 1 79 ? -7.012 -15.410 16.643 1.00 76.12 79 GLY A C 1
ATOM 630 O O . GLY A 1 79 ? -7.400 -15.922 17.694 1.00 76.12 79 GLY A O 1
ATOM 631 N N . HIS A 1 80 ? -7.716 -14.505 15.954 1.00 77.19 80 HIS A N 1
ATOM 632 C CA . HIS A 1 80 ? -9.025 -13.978 16.337 1.00 77.19 80 HIS A CA 1
ATOM 633 C C . HIS A 1 80 ? -10.129 -15.043 16.354 1.00 77.19 80 HIS A C 1
ATOM 635 O O . HIS A 1 80 ? -11.068 -14.915 17.130 1.00 77.19 80 HIS A O 1
ATOM 641 N N . GLU A 1 81 ? -9.999 -16.101 15.549 1.00 83.81 81 GLU A N 1
ATOM 642 C CA . GLU A 1 81 ? -10.992 -17.184 15.436 1.00 83.81 81 GLU A CA 1
ATOM 643 C C . GLU A 1 81 ? -10.749 -18.342 16.425 1.00 83.81 81 GLU A C 1
ATOM 645 O O . GLU A 1 81 ? -11.434 -19.362 16.376 1.00 83.81 81 GLU A O 1
ATOM 650 N N . ARG A 1 82 ? -9.759 -18.236 17.324 1.00 87.81 82 ARG A N 1
ATOM 651 C CA . ARG A 1 82 ? -9.557 -19.268 18.353 1.00 87.81 82 ARG A CA 1
ATOM 652 C C . ARG A 1 82 ? -10.719 -19.244 19.345 1.00 87.81 82 ARG A C 1
ATOM 654 O O . ARG A 1 82 ? -11.149 -18.174 19.766 1.00 87.81 82 ARG A O 1
ATOM 661 N N . GLU A 1 83 ? -11.191 -20.423 19.744 1.00 87.69 83 GLU A N 1
ATOM 662 C CA . GLU A 1 83 ? -12.372 -20.578 20.608 1.00 87.69 83 GLU A CA 1
ATOM 663 C C . GLU A 1 83 ? -12.271 -19.775 21.916 1.00 87.69 83 GLU A C 1
ATOM 665 O O . GLU A 1 83 ? -13.248 -19.163 22.343 1.00 87.69 83 GLU A O 1
ATOM 670 N N . ASP A 1 84 ? -11.080 -19.714 22.524 1.00 86.75 84 ASP A N 1
ATOM 671 C CA . ASP A 1 84 ? -10.818 -18.930 23.735 1.00 86.75 84 ASP A CA 1
ATOM 672 C C . ASP A 1 84 ? -10.957 -17.419 23.497 1.00 86.75 84 ASP A C 1
ATOM 674 O O . ASP A 1 84 ? -11.541 -16.712 24.318 1.00 86.75 84 ASP A O 1
ATOM 678 N N . VAL A 1 85 ? -10.466 -16.930 22.356 1.00 82.25 85 VAL A N 1
ATOM 679 C CA . VAL A 1 85 ? -10.553 -15.518 21.955 1.00 82.25 85 VAL A CA 1
ATOM 680 C C . VAL A 1 85 ? -11.990 -15.127 21.620 1.00 82.25 85 VAL A C 1
ATOM 682 O O . VAL A 1 85 ? -12.451 -14.061 22.029 1.00 82.25 85 VAL A O 1
ATOM 685 N N . VAL A 1 86 ? -12.719 -15.991 20.913 1.00 87.00 86 VAL A N 1
ATOM 686 C CA . VAL A 1 86 ? -14.130 -15.757 20.581 1.00 87.00 86 VAL A CA 1
ATOM 687 C C . VAL A 1 86 ? -14.977 -15.707 21.853 1.00 87.00 86 VAL A C 1
ATOM 689 O O . VAL A 1 86 ? -15.754 -14.767 22.022 1.00 87.00 86 VAL A O 1
ATOM 692 N N . ALA A 1 87 ? -14.778 -16.648 22.782 1.00 88.44 87 ALA A N 1
ATOM 693 C CA . ALA A 1 87 ? -15.496 -16.672 24.054 1.00 88.44 87 ALA A CA 1
ATOM 694 C C . ALA A 1 87 ? -15.212 -15.429 24.918 1.00 88.44 87 ALA A C 1
ATOM 696 O O . ALA A 1 87 ? -16.136 -14.866 25.511 1.00 88.44 87 ALA A O 1
ATOM 697 N N . ASP A 1 88 ? -13.957 -14.966 24.972 1.00 84.88 88 ASP A N 1
ATOM 698 C CA . ASP A 1 88 ? -13.603 -13.737 25.694 1.00 84.88 88 ASP A CA 1
ATOM 699 C C . ASP A 1 88 ? -14.244 -12.499 25.049 1.00 84.88 88 ASP A C 1
ATOM 701 O O . ASP A 1 88 ? -14.818 -11.664 25.751 1.00 84.88 88 ASP A O 1
ATOM 705 N N . ARG A 1 89 ? -14.255 -12.420 23.711 1.00 86.31 89 ARG A N 1
ATOM 706 C CA . ARG A 1 89 ? -14.916 -11.337 22.965 1.00 86.31 89 ARG A CA 1
ATOM 707 C C . ARG A 1 89 ? -16.421 -11.299 23.222 1.00 86.31 89 ARG A C 1
ATOM 709 O O . ARG A 1 89 ? -16.969 -10.225 23.449 1.00 86.31 89 ARG A O 1
ATOM 716 N N . GLU A 1 90 ? -17.092 -12.448 23.207 1.00 89.81 90 GLU A N 1
ATOM 717 C CA . GLU A 1 90 ? -18.524 -12.533 23.520 1.00 89.81 90 GLU A CA 1
ATOM 718 C C . GLU A 1 90 ? -18.822 -12.126 24.966 1.00 89.81 90 GLU A C 1
ATOM 720 O O . GLU A 1 90 ? -19.788 -11.404 25.225 1.00 89.81 90 GLU A O 1
ATOM 725 N N . ARG A 1 91 ? -17.988 -12.564 25.918 1.00 89.50 91 ARG A N 1
ATOM 726 C CA . ARG A 1 91 ? -18.097 -12.163 27.325 1.00 89.50 91 ARG A CA 1
ATOM 727 C C . ARG A 1 91 ? -17.936 -10.651 27.476 1.00 89.50 91 ARG A C 1
ATOM 729 O O . ARG A 1 91 ? -18.737 -10.029 28.169 1.00 89.50 91 ARG A O 1
ATOM 736 N N . PHE A 1 92 ? -16.920 -10.078 26.840 1.00 84.25 92 PHE A N 1
ATOM 737 C CA . PHE A 1 92 ? -16.651 -8.647 26.876 1.00 84.25 92 PHE A CA 1
ATOM 738 C C . PHE A 1 92 ? -17.787 -7.835 26.244 1.00 84.25 92 PHE A C 1
ATOM 740 O O . PHE A 1 92 ? -18.253 -6.874 26.847 1.00 84.25 92 PHE A O 1
ATOM 747 N N . GLY A 1 93 ? -18.293 -8.262 25.081 1.00 87.31 93 GLY A N 1
ATOM 748 C CA . GLY A 1 93 ? -19.423 -7.616 24.409 1.00 87.31 93 GLY A CA 1
ATOM 749 C C . GLY A 1 93 ? -20.657 -7.520 25.308 1.00 87.31 93 GLY A C 1
ATOM 750 O O . GLY A 1 93 ? -21.214 -6.438 25.459 1.00 87.31 93 GLY A O 1
ATOM 751 N N . LYS A 1 94 ? -21.006 -8.610 26.005 1.00 90.38 94 LYS A N 1
ATOM 752 C CA . LYS A 1 94 ? -22.116 -8.617 26.977 1.00 90.38 94 LYS A CA 1
ATOM 753 C C . LYS A 1 94 ? -21.905 -7.619 28.118 1.00 90.38 94 LYS A C 1
ATOM 755 O O . LYS A 1 94 ? -22.825 -6.908 28.494 1.00 90.38 94 LYS A O 1
ATOM 760 N N . GLN A 1 95 ? -20.688 -7.537 28.653 1.00 86.56 95 GLN A N 1
ATOM 761 C CA . GLN A 1 95 ? -20.372 -6.584 29.722 1.00 86.56 95 GLN A CA 1
ATOM 762 C C . GLN A 1 95 ? -20.440 -5.135 29.247 1.00 86.56 95 GLN A C 1
ATOM 764 O O . GLN A 1 95 ? -20.866 -4.262 30.000 1.00 86.56 95 GLN A O 1
ATOM 769 N N . LEU A 1 96 ? -20.018 -4.878 28.009 1.00 84.50 96 LEU A N 1
ATOM 770 C CA . LEU A 1 96 ? -20.122 -3.557 27.411 1.00 84.50 96 LEU A CA 1
ATOM 771 C C . LEU A 1 96 ? -21.590 -3.181 27.173 1.00 84.50 96 LEU A C 1
ATOM 773 O O . LEU A 1 96 ? -21.967 -2.052 27.470 1.00 84.50 96 LEU A O 1
ATOM 777 N N . ASP A 1 97 ? -22.427 -4.120 26.727 1.00 87.94 97 ASP A N 1
ATOM 778 C CA . ASP A 1 97 ? -23.872 -3.914 26.570 1.00 87.94 97 ASP A CA 1
ATOM 779 C C . ASP A 1 97 ? -24.566 -3.582 27.899 1.00 87.94 97 ASP A C 1
ATOM 781 O O . ASP A 1 97 ? -25.374 -2.655 27.950 1.00 87.94 97 ASP A O 1
ATOM 785 N N . ASP A 1 98 ? -24.191 -4.250 28.992 1.00 87.69 98 ASP A N 1
ATOM 786 C CA . ASP A 1 98 ? -24.703 -3.943 30.337 1.00 87.69 98 ASP A CA 1
ATOM 787 C C . ASP A 1 98 ? -24.277 -2.545 30.833 1.00 87.69 98 ASP A C 1
ATOM 789 O O . ASP A 1 98 ? -24.948 -1.928 31.671 1.00 87.69 98 ASP A O 1
ATOM 793 N N . LEU A 1 99 ? -23.137 -2.046 30.346 1.00 84.69 99 LEU A N 1
ATOM 794 C CA . LEU A 1 99 ? -22.591 -0.738 30.706 1.00 84.69 99 LEU A CA 1
ATOM 795 C C . LEU A 1 99 ? -23.081 0.388 29.796 1.00 84.69 99 LEU A C 1
ATOM 797 O O . LEU A 1 99 ? -23.162 1.517 30.275 1.00 84.69 99 LEU A O 1
ATOM 801 N N . ARG A 1 100 ? -23.450 0.099 28.541 1.00 85.31 100 ARG A N 1
ATOM 802 C CA . ARG A 1 100 ? -23.882 1.081 27.531 1.00 85.31 100 ARG A CA 1
ATOM 803 C C . ARG A 1 100 ? -24.897 2.107 28.050 1.00 85.31 100 ARG A C 1
ATOM 805 O O . ARG A 1 100 ? -24.636 3.291 27.873 1.00 85.31 100 ARG A O 1
ATOM 812 N N . PRO A 1 101 ? -25.983 1.728 28.757 1.00 86.31 101 PRO A N 1
ATOM 813 C CA . PRO A 1 101 ? -26.958 2.698 29.272 1.00 86.31 101 PRO A CA 1
ATOM 814 C C . PRO A 1 101 ? -26.392 3.681 30.309 1.00 86.31 101 PRO A C 1
ATOM 816 O O . PRO A 1 101 ? -26.991 4.718 30.572 1.00 86.31 101 PRO A O 1
ATOM 819 N N . LYS A 1 102 ? -25.250 3.345 30.922 1.00 84.88 102 LYS A N 1
ATOM 820 C CA . LYS A 1 102 ? -24.564 4.131 31.958 1.00 84.88 102 LYS A CA 1
ATOM 821 C C . LYS A 1 102 ? -23.339 4.866 31.413 1.00 84.88 102 LYS A C 1
ATOM 823 O O . LYS A 1 102 ? -22.602 5.464 32.205 1.00 84.88 102 LYS A O 1
ATOM 828 N N . LEU A 1 103 ? -23.083 4.784 30.108 1.00 83.06 103 LEU A N 1
ATOM 829 C CA . LEU A 1 103 ? -22.026 5.544 29.457 1.00 83.06 103 LEU A CA 1
ATOM 830 C C . LEU A 1 103 ? -22.510 6.965 29.173 1.00 83.06 103 LEU A C 1
ATOM 832 O O . LEU A 1 103 ? -23.675 7.196 28.849 1.00 83.06 103 LEU A O 1
ATOM 836 N N . LEU A 1 104 ? -21.589 7.912 29.298 1.00 82.19 104 LEU A N 1
ATOM 837 C CA . LEU A 1 104 ? -21.718 9.217 28.680 1.00 82.19 104 LEU A CA 1
ATOM 838 C C . LEU A 1 104 ? -21.728 9.016 27.166 1.00 82.19 104 LEU A C 1
ATOM 840 O O . LEU A 1 104 ? -20.868 8.301 26.657 1.00 82.19 104 LEU A O 1
ATOM 844 N N . THR A 1 105 ? -22.694 9.622 26.483 1.00 78.62 105 THR A N 1
ATOM 845 C CA . THR A 1 105 ? -22.815 9.547 25.025 1.00 78.62 105 THR A CA 1
ATOM 846 C C . THR A 1 105 ? -22.827 10.953 24.455 1.00 78.62 105 THR A C 1
ATOM 848 O O . THR A 1 105 ? -23.462 11.851 25.019 1.00 78.62 105 THR A O 1
ATOM 851 N N . ILE A 1 106 ? -22.110 11.159 23.358 1.00 77.38 106 ILE A N 1
ATOM 852 C CA . ILE A 1 106 ? -22.182 12.392 22.573 1.00 77.38 106 ILE A CA 1
ATOM 853 C C . ILE A 1 106 ? -23.151 12.174 21.412 1.00 77.38 106 ILE A C 1
ATOM 855 O O . ILE A 1 106 ? -23.209 11.101 20.824 1.00 77.38 106 ILE A O 1
ATOM 859 N N . ASP A 1 107 ? -23.940 13.195 21.107 1.00 76.00 107 ASP A N 1
ATOM 860 C CA . ASP A 1 107 ? -24.794 13.211 19.933 1.00 76.00 107 ASP A CA 1
ATOM 861 C C . ASP A 1 107 ? -23.951 13.383 18.660 1.00 76.00 107 ASP A C 1
ATOM 863 O O . ASP A 1 107 ? -23.206 14.355 18.530 1.00 76.00 107 ASP A O 1
ATOM 867 N N . ASP A 1 108 ? -24.069 12.445 17.719 1.00 75.06 108 ASP A N 1
ATOM 868 C CA . ASP A 1 108 ? -23.214 12.392 16.526 1.00 75.06 108 ASP A CA 1
ATOM 869 C C . ASP A 1 108 ? -23.390 13.598 15.582 1.00 75.06 108 ASP A C 1
ATOM 871 O O . ASP A 1 108 ? -22.473 13.931 14.828 1.00 75.06 108 ASP A O 1
ATOM 875 N N . GLU A 1 109 ? -24.551 14.264 15.602 1.00 75.25 109 GLU A N 1
ATOM 876 C CA . GLU A 1 109 ? -24.851 15.395 14.714 1.00 75.25 109 GLU A CA 1
ATOM 877 C C . GLU A 1 109 ? -24.457 16.738 15.335 1.00 75.25 109 GLU A C 1
ATOM 879 O O . GLU A 1 109 ? -23.886 17.604 14.667 1.00 75.25 109 GLU A O 1
ATOM 884 N N . THR A 1 110 ? -24.760 16.924 16.619 1.00 73.94 110 THR A N 1
ATOM 885 C CA . THR A 1 110 ? -24.540 18.189 17.335 1.00 73.94 110 THR A CA 1
ATOM 886 C C . THR A 1 110 ? -23.199 18.241 18.063 1.00 73.94 110 THR A C 1
ATOM 888 O O . THR A 1 110 ? -22.732 19.330 18.401 1.00 73.94 110 THR A O 1
ATOM 891 N N . LEU A 1 111 ? -22.557 17.086 18.275 1.00 74.44 111 LEU A N 1
ATOM 892 C CA . LEU A 1 111 ? -21.339 16.914 19.074 1.00 74.44 111 LEU A CA 1
ATOM 893 C C . LEU A 1 111 ? -21.494 17.408 20.523 1.00 74.44 111 LEU A C 1
ATOM 895 O O . LEU A 1 111 ? -20.517 17.752 21.198 1.0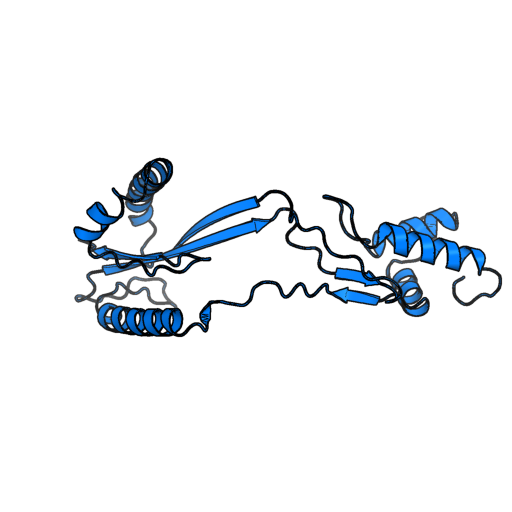0 74.44 111 LEU A O 1
ATOM 899 N N . GLU A 1 112 ? -22.731 17.445 21.015 1.00 73.50 112 GLU A N 1
ATOM 900 C CA . GLU A 1 112 ? -23.051 17.794 22.391 1.00 73.50 112 GLU A CA 1
ATOM 901 C C . GLU A 1 112 ? -23.254 16.542 23.242 1.00 73.50 112 GLU A C 1
ATOM 903 O O . GLU A 1 112 ? -23.674 15.489 22.771 1.00 73.50 112 GLU A O 1
ATOM 908 N N . VAL A 1 113 ? -22.946 16.657 24.533 1.00 73.38 113 VAL A N 1
ATOM 909 C CA . VAL A 1 113 ? -23.172 15.573 25.490 1.00 73.38 113 VAL A CA 1
ATOM 910 C C . VAL A 1 113 ? -24.675 15.352 25.625 1.00 73.38 113 VAL A C 1
ATOM 912 O O . VAL A 1 113 ? -25.399 16.266 26.028 1.00 73.38 113 VAL A O 1
ATOM 915 N N . GLN A 1 114 ? -25.138 14.137 25.343 1.00 70.25 114 GLN A N 1
ATOM 916 C CA . GLN A 1 114 ? -26.523 13.763 25.581 1.00 70.25 114 GLN A CA 1
ATOM 917 C C . GLN A 1 114 ? -26.770 13.705 27.088 1.00 70.25 114 GLN A C 1
ATOM 919 O O . GLN A 1 114 ? -26.067 13.024 27.839 1.00 70.25 114 GLN A O 1
ATOM 924 N N . ALA A 1 115 ? -27.775 14.451 27.545 1.00 67.62 115 ALA A N 1
ATOM 925 C CA . ALA A 1 115 ? -28.135 14.514 28.952 1.00 67.62 115 ALA A CA 1
ATOM 926 C C . ALA A 1 115 ? -28.718 13.167 29.408 1.00 67.62 115 ALA A C 1
ATOM 928 O O . ALA A 1 115 ? -29.918 12.921 29.300 1.00 67.62 115 ALA A O 1
ATOM 929 N N . ASN A 1 116 ? -27.857 12.302 29.937 1.00 75.94 116 ASN A N 1
ATOM 930 C CA . ASN A 1 116 ? -28.237 11.043 30.554 1.00 75.94 116 ASN A CA 1
ATOM 931 C C . ASN A 1 116 ? -27.940 11.107 32.065 1.00 75.94 116 ASN A C 1
ATOM 933 O O . ASN A 1 116 ? -26.779 11.007 32.460 1.00 75.94 116 ASN A O 1
ATOM 937 N N . PRO A 1 117 ? -28.956 11.258 32.934 1.00 74.25 117 PRO A N 1
ATOM 938 C CA . PRO A 1 117 ? -28.752 11.313 34.384 1.00 74.25 117 PRO A CA 1
ATOM 939 C C . PRO A 1 117 ? -28.249 9.985 34.979 1.00 74.25 117 PRO A C 1
ATOM 941 O O . PRO A 1 117 ? -27.792 9.957 36.121 1.00 74.25 117 PRO A O 1
ATOM 944 N N . GLU A 1 118 ? -28.324 8.884 34.226 1.00 77.75 118 GLU A N 1
ATOM 945 C CA . GLU A 1 118 ? -27.777 7.583 34.612 1.00 77.75 118 GLU A CA 1
ATOM 946 C C . GLU A 1 118 ? -26.348 7.351 34.103 1.00 77.75 118 GLU A C 1
ATOM 948 O O . GLU A 1 118 ? -25.715 6.366 34.505 1.00 77.75 118 GLU A O 1
ATOM 953 N N . ALA A 1 119 ? -25.820 8.255 33.267 1.00 79.50 119 ALA A N 1
ATOM 954 C CA . ALA A 1 119 ? -24.442 8.198 32.807 1.00 79.50 119 ALA A CA 1
ATOM 955 C C . ALA A 1 119 ? -23.488 8.436 33.982 1.00 79.50 119 ALA A C 1
ATOM 957 O O . ALA A 1 119 ? -23.469 9.498 34.600 1.00 79.50 119 ALA A O 1
ATOM 958 N N . LYS A 1 120 ? -22.695 7.415 34.302 1.00 78.75 120 LYS A N 1
ATOM 959 C CA . LYS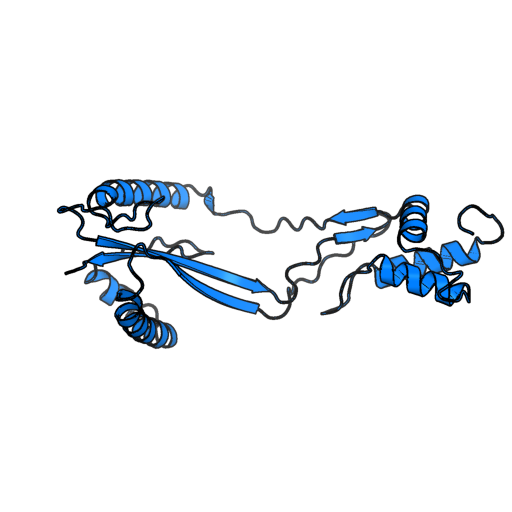 A 1 120 ? -21.721 7.420 35.409 1.00 78.75 120 LYS A CA 1
ATOM 960 C C . LYS A 1 120 ? -20.296 7.193 34.932 1.00 78.75 120 LYS A C 1
ATOM 962 O O . LYS A 1 120 ? -19.359 7.287 35.722 1.00 78.75 120 LYS A O 1
ATOM 967 N N . PHE A 1 121 ? -20.139 6.845 33.662 1.00 78.44 121 PHE A N 1
ATOM 968 C CA . PHE A 1 121 ? -18.908 6.312 33.121 1.00 78.44 121 PHE A CA 1
ATOM 969 C C . PHE A 1 121 ? -18.581 6.936 31.771 1.00 78.44 121 PHE A C 1
ATOM 971 O O . PHE A 1 121 ? -19.474 7.157 30.960 1.00 78.44 121 PHE A O 1
ATOM 978 N N . ILE A 1 122 ? -17.295 7.142 31.504 1.00 79.50 122 ILE A N 1
ATOM 979 C CA . ILE A 1 122 ? -16.793 7.511 30.177 1.00 79.50 122 ILE A CA 1
ATOM 980 C C . ILE A 1 122 ? -16.075 6.296 29.597 1.00 79.50 122 ILE A C 1
ATOM 982 O O . ILE A 1 122 ? -15.228 5.694 30.268 1.00 79.50 122 ILE A O 1
ATOM 986 N N . LEU A 1 123 ? -16.418 5.936 28.359 1.00 80.19 123 LEU A N 1
ATOM 987 C CA . LEU A 1 123 ? -15.689 4.923 27.608 1.00 80.19 123 LEU A CA 1
ATOM 988 C C . LEU A 1 123 ? -14.423 5.553 27.029 1.00 80.19 123 LEU A C 1
ATOM 990 O O . LEU A 1 123 ? -14.493 6.494 26.241 1.00 80.19 123 LEU A O 1
ATOM 994 N N . ILE A 1 124 ? -13.268 5.020 27.417 1.00 80.31 124 ILE A N 1
ATOM 995 C CA . ILE A 1 124 ? -11.982 5.365 26.818 1.00 80.31 124 ILE A CA 1
ATOM 996 C C . ILE A 1 124 ? -11.506 4.147 26.044 1.00 80.31 124 ILE A C 1
ATOM 998 O O . ILE A 1 124 ? -11.261 3.096 26.634 1.00 80.31 124 ILE A O 1
ATOM 1002 N N . SER A 1 125 ? -11.372 4.286 24.732 1.00 80.12 125 SER A N 1
ATOM 1003 C CA . SER A 1 125 ? -10.782 3.264 23.873 1.00 80.12 125 SER A CA 1
ATOM 1004 C C . SER A 1 125 ? -9.334 3.617 23.563 1.00 80.12 125 SER A C 1
ATOM 1006 O O . SER A 1 125 ? -9.027 4.763 23.253 1.00 80.12 125 SER A O 1
ATOM 1008 N N . GLN A 1 126 ? -8.438 2.642 23.675 1.00 82.56 126 GLN A N 1
ATOM 1009 C CA . GLN A 1 126 ? -7.046 2.767 23.257 1.00 82.56 126 GLN A CA 1
ATOM 1010 C C . GLN A 1 126 ? -6.790 1.845 22.068 1.00 82.56 126 GLN A C 1
ATOM 1012 O O . GLN A 1 126 ? -7.220 0.688 22.089 1.00 82.56 126 GLN A O 1
ATOM 1017 N N . ASP A 1 127 ? -6.036 2.335 21.085 1.00 83.44 127 ASP A N 1
ATOM 1018 C CA . ASP A 1 127 ? -5.449 1.494 20.044 1.00 83.44 127 ASP A CA 1
ATOM 1019 C C . ASP A 1 127 ? -3.938 1.741 19.923 1.00 83.44 127 ASP A C 1
ATOM 1021 O O . ASP A 1 127 ? -3.440 2.860 20.097 1.00 83.44 127 ASP A O 1
ATOM 1025 N N . GLU A 1 128 ? -3.205 0.670 19.628 1.00 81.94 128 GLU A N 1
ATOM 1026 C CA . GLU A 1 128 ? -1.762 0.677 19.411 1.00 81.94 128 GLU A CA 1
ATOM 1027 C C . GLU A 1 128 ? -1.459 0.244 17.981 1.00 81.94 128 GLU A C 1
ATOM 1029 O O . GLU A 1 128 ? -1.782 -0.864 17.548 1.00 81.94 128 GLU A O 1
ATOM 1034 N N . LYS A 1 129 ? -0.744 1.097 17.250 1.00 78.75 129 LYS A N 1
ATOM 1035 C CA . LYS A 1 129 ? -0.343 0.829 15.875 1.00 78.75 129 LYS A CA 1
ATOM 1036 C C . LYS A 1 129 ? 1.157 0.962 15.701 1.00 78.75 129 LYS A C 1
ATOM 1038 O O . LYS A 1 129 ? 1.763 1.985 16.012 1.00 78.75 129 LYS A O 1
ATOM 1043 N N . ILE A 1 130 ? 1.767 -0.072 15.131 1.00 78.38 130 ILE A N 1
ATOM 1044 C CA . ILE A 1 130 ? 3.179 -0.054 14.756 1.00 78.38 130 ILE A CA 1
ATOM 1045 C C . ILE A 1 130 ? 3.290 0.321 13.279 1.00 78.38 130 ILE A C 1
ATOM 1047 O O . ILE A 1 130 ? 2.856 -0.414 12.394 1.00 78.38 130 ILE A O 1
ATOM 1051 N N . HIS A 1 131 ? 3.913 1.462 13.013 1.00 77.69 131 HIS A N 1
ATOM 1052 C CA . HIS A 1 131 ? 4.275 1.914 11.681 1.00 77.69 131 HIS A CA 1
ATOM 1053 C C . HIS A 1 131 ? 5.681 1.427 11.352 1.00 77.69 131 HIS A C 1
ATOM 1055 O O . HIS A 1 131 ? 6.658 1.758 12.029 1.00 77.69 131 HIS A O 1
ATOM 1061 N N . HIS A 1 132 ? 5.799 0.641 10.293 1.00 75.06 132 HIS A N 1
ATOM 1062 C CA . HIS A 1 132 ? 7.089 0.223 9.770 1.00 75.06 132 HIS A CA 1
ATOM 1063 C C . HIS A 1 132 ? 7.594 1.265 8.763 1.00 75.06 132 HIS A C 1
ATOM 1065 O O . HIS A 1 132 ? 6.844 1.704 7.897 1.00 75.06 132 HIS A O 1
ATOM 1071 N N . SER A 1 133 ? 8.872 1.655 8.828 1.00 70.06 133 SER A N 1
ATOM 1072 C CA . SER A 1 133 ? 9.463 2.582 7.846 1.00 70.06 133 SER A CA 1
ATOM 1073 C C . SER A 1 133 ? 9.435 2.020 6.427 1.00 70.06 133 SER A C 1
ATOM 1075 O O . SER A 1 133 ? 9.372 2.782 5.469 1.00 70.06 133 SER A O 1
ATOM 1077 N N . ASN A 1 134 ? 9.459 0.691 6.299 1.00 63.44 134 ASN A N 1
ATOM 1078 C CA . ASN A 1 134 ? 9.263 0.005 5.031 1.00 63.44 134 ASN A CA 1
ATOM 1079 C C . ASN A 1 134 ? 7.883 -0.657 4.984 1.00 63.44 134 ASN A C 1
ATOM 1081 O O . ASN A 1 134 ? 7.790 -1.762 4.453 1.00 63.44 134 ASN A O 1
ATOM 1085 N N . ASP A 1 135 ? 6.834 -0.056 5.569 1.00 64.38 135 ASP A N 1
ATOM 1086 C CA . ASP A 1 135 ? 5.481 -0.583 5.386 1.00 64.38 135 ASP A CA 1
ATOM 1087 C C . ASP A 1 135 ? 5.190 -0.688 3.881 1.00 64.38 135 ASP A C 1
ATOM 1089 O O . ASP A 1 135 ? 5.456 0.205 3.076 1.00 64.38 135 ASP A O 1
ATOM 1093 N N . VAL A 1 136 ? 4.861 -1.909 3.493 1.00 63.44 136 VAL A N 1
ATOM 1094 C CA . VAL A 1 136 ? 5.595 -2.599 2.431 1.00 63.44 136 VAL A CA 1
ATOM 1095 C C . VAL A 1 136 ? 5.264 -2.023 1.063 1.00 63.44 136 VAL A C 1
ATOM 1097 O O . VAL A 1 136 ? 4.102 -1.970 0.663 1.00 63.44 136 VAL A O 1
ATOM 1100 N N . GLN A 1 137 ? 6.287 -1.719 0.264 1.00 69.94 137 GLN A N 1
ATOM 1101 C CA . GLN A 1 137 ? 6.117 -1.631 -1.183 1.00 69.94 137 GLN A CA 1
ATOM 1102 C C . GLN A 1 137 ? 5.875 -3.038 -1.735 1.00 69.94 137 GLN A C 1
ATOM 1104 O O . GLN A 1 137 ? 6.779 -3.746 -2.173 1.00 69.94 137 GLN A O 1
ATOM 1109 N N . ARG A 1 138 ? 4.617 -3.480 -1.643 1.00 74.50 138 ARG A N 1
ATOM 1110 C CA . ARG A 1 138 ? 4.187 -4.837 -2.015 1.00 74.50 138 ARG A CA 1
ATOM 1111 C C . ARG A 1 138 ? 4.093 -5.026 -3.525 1.00 74.50 138 ARG A C 1
ATOM 1113 O O . ARG A 1 138 ? 3.922 -6.155 -3.965 1.00 74.50 138 ARG A O 1
ATOM 1120 N N . ARG A 1 139 ? 4.147 -3.939 -4.296 1.00 83.81 139 ARG A N 1
ATOM 1121 C CA . ARG A 1 139 ? 3.994 -3.927 -5.753 1.00 83.81 139 ARG A CA 1
ATOM 1122 C C . ARG A 1 139 ? 5.346 -3.761 -6.424 1.00 83.81 139 ARG A C 1
ATOM 1124 O O . ARG A 1 139 ? 6.062 -2.818 -6.099 1.00 83.81 139 ARG A O 1
ATOM 1131 N N . TYR A 1 140 ? 5.670 -4.644 -7.354 1.00 87.31 140 TYR A N 1
ATOM 1132 C CA . TYR A 1 140 ? 6.900 -4.594 -8.141 1.00 87.31 140 TYR A CA 1
ATOM 1133 C C . TYR A 1 140 ? 6.639 -5.149 -9.543 1.00 87.31 140 TYR A C 1
ATOM 1135 O O . TYR A 1 140 ? 5.666 -5.877 -9.747 1.00 87.31 140 TYR A O 1
ATOM 1143 N N . TRP A 1 141 ? 7.489 -4.795 -10.502 1.00 91.19 141 TRP A N 1
ATOM 1144 C CA . TRP A 1 141 ? 7.382 -5.264 -11.883 1.00 91.19 141 TRP A CA 1
ATOM 1145 C C . TRP A 1 141 ? 7.956 -6.676 -12.028 1.00 91.19 141 TRP A C 1
ATOM 1147 O O . TRP A 1 141 ? 9.097 -6.933 -11.648 1.00 91.19 141 TRP A O 1
ATOM 1157 N N . SER A 1 142 ? 7.198 -7.610 -12.582 1.00 89.69 142 SER A N 1
ATOM 1158 C CA . SER A 1 142 ? 7.654 -8.982 -12.794 1.00 89.69 142 SER A CA 1
ATOM 1159 C C . SER A 1 142 ? 7.093 -9.522 -14.099 1.00 89.69 142 SER A C 1
ATOM 1161 O O . SER A 1 142 ? 5.931 -9.303 -14.421 1.00 89.69 142 SER A O 1
ATOM 1163 N N . ASP A 1 143 ? 7.924 -10.258 -14.823 1.00 90.00 143 ASP A N 1
ATOM 1164 C CA . ASP A 1 143 ? 7.555 -11.071 -15.984 1.00 90.00 143 ASP A CA 1
ATOM 1165 C C . ASP A 1 143 ? 7.192 -12.513 -15.584 1.00 90.00 143 ASP A C 1
ATOM 1167 O O . ASP A 1 143 ? 7.128 -13.409 -16.423 1.00 90.00 143 ASP A O 1
ATOM 1171 N N . LYS A 1 144 ? 6.991 -12.761 -14.278 1.00 83.62 144 LYS A N 1
ATOM 1172 C CA . LYS A 1 144 ? 6.761 -14.078 -13.657 1.00 83.62 144 LYS A CA 1
ATOM 1173 C C . LYS A 1 144 ? 7.915 -15.071 -13.832 1.00 83.62 144 LYS A C 1
ATOM 1175 O O . LYS A 1 144 ? 7.834 -16.169 -13.288 1.00 83.62 144 LYS A O 1
ATOM 1180 N N . SER A 1 145 ? 9.006 -14.698 -14.509 1.00 80.88 145 SER A N 1
ATOM 1181 C CA . SER A 1 145 ? 10.196 -15.544 -14.636 1.00 80.88 145 SER A CA 1
ATOM 1182 C C . SER A 1 145 ? 11.012 -15.572 -13.342 1.00 80.88 145 SER A C 1
ATOM 1184 O O . SER A 1 145 ? 11.873 -16.432 -13.165 1.00 80.88 145 SER A O 1
ATOM 1186 N N . PHE A 1 146 ? 10.763 -14.622 -12.437 1.00 72.62 146 PHE A N 1
ATOM 1187 C CA . PHE A 1 146 ? 11.396 -14.548 -11.131 1.00 72.62 146 PHE A CA 1
ATOM 1188 C C . PHE A 1 146 ? 10.388 -14.153 -10.051 1.00 72.62 146 PHE A C 1
ATOM 1190 O O . PHE A 1 146 ? 9.567 -13.251 -10.215 1.00 72.62 146 PHE A O 1
ATOM 1197 N N . SER A 1 147 ? 10.510 -14.803 -8.896 1.00 67.12 147 SER A N 1
ATOM 1198 C CA . SER A 1 147 ? 9.852 -14.401 -7.658 1.00 67.12 147 SER A CA 1
ATOM 1199 C C . SER A 1 147 ? 10.929 -14.153 -6.613 1.00 67.12 147 SER A C 1
ATOM 1201 O O . SER A 1 147 ? 11.621 -15.085 -6.198 1.00 67.12 147 SER A O 1
ATOM 1203 N N . LYS A 1 148 ? 11.100 -12.905 -6.182 1.00 63.78 148 LYS A N 1
ATOM 1204 C CA . LYS A 1 148 ? 12.073 -12.577 -5.137 1.00 63.78 148 LYS A CA 1
ATOM 1205 C C . LYS A 1 148 ? 11.348 -12.459 -3.801 1.00 63.78 148 LYS A C 1
ATOM 1207 O O . LYS A 1 148 ? 10.360 -11.737 -3.678 1.00 63.78 148 LYS A O 1
ATOM 1212 N N . LEU A 1 149 ? 11.827 -13.197 -2.803 1.00 66.62 149 LEU A N 1
ATOM 1213 C CA . LEU A 1 149 ? 11.259 -13.168 -1.459 1.00 66.62 149 LEU A CA 1
ATOM 1214 C C . LEU A 1 149 ? 11.453 -11.772 -0.843 1.00 66.62 149 LEU A C 1
ATOM 1216 O O . LEU A 1 149 ? 12.576 -11.262 -0.858 1.00 66.62 149 LEU A O 1
ATOM 1220 N N . PRO A 1 150 ? 10.408 -11.154 -0.261 1.00 62.22 150 PRO A N 1
ATOM 1221 C CA . PRO A 1 150 ? 10.574 -9.896 0.452 1.00 62.22 150 PRO A CA 1
ATOM 1222 C C . PRO A 1 150 ? 11.499 -10.099 1.644 1.00 62.22 150 PRO A C 1
ATOM 1224 O O . PRO A 1 150 ? 11.388 -11.115 2.348 1.00 62.22 150 PRO A O 1
ATOM 1227 N N . THR A 1 151 ? 12.327 -9.096 1.928 1.00 63.00 151 THR A N 1
ATOM 1228 C CA . THR A 1 151 ? 13.151 -9.055 3.136 1.00 63.00 151 THR A CA 1
ATOM 1229 C C . THR A 1 151 ? 12.302 -9.334 4.378 1.00 63.00 151 THR A C 1
ATOM 1231 O O . THR A 1 151 ? 11.113 -9.004 4.452 1.00 63.00 151 THR A O 1
ATOM 1234 N N . LYS A 1 152 ? 12.890 -10.032 5.356 1.00 61.88 152 LYS A N 1
ATOM 1235 C CA . LYS A 1 152 ? 12.206 -10.355 6.616 1.00 61.88 152 LYS A CA 1
ATOM 1236 C C . LYS A 1 152 ? 12.032 -9.108 7.493 1.00 61.88 152 LYS A C 1
ATOM 1238 O O . LYS A 1 152 ? 11.058 -9.033 8.231 1.00 61.88 152 LYS A O 1
ATOM 1243 N N . SER A 1 153 ? 12.942 -8.137 7.393 1.00 61.91 153 SER A N 1
ATOM 1244 C CA . SER A 1 153 ? 12.858 -6.868 8.116 1.00 61.91 153 SER A CA 1
ATOM 1245 C C . SER A 1 153 ? 12.059 -5.822 7.332 1.00 61.91 153 SER A C 1
ATOM 1247 O O . SER A 1 153 ? 12.308 -5.592 6.148 1.00 61.91 153 SER A O 1
ATOM 1249 N N . GLN A 1 154 ? 11.127 -5.159 8.022 1.00 64.06 154 GLN A N 1
ATOM 1250 C CA . GLN A 1 154 ? 10.327 -4.037 7.507 1.00 64.06 154 GLN A CA 1
ATOM 1251 C C . GLN A 1 154 ? 10.917 -2.668 7.902 1.00 64.06 154 GLN A C 1
ATOM 1253 O O . GLN A 1 154 ? 10.217 -1.663 7.991 1.00 64.06 154 GLN A O 1
ATOM 1258 N N . GLY A 1 155 ? 12.230 -2.616 8.141 1.00 69.50 155 GLY A N 1
ATOM 1259 C CA . GLY A 1 155 ? 12.920 -1.397 8.566 1.00 69.50 155 GLY A CA 1
ATOM 1260 C C . GLY A 1 155 ? 12.682 -1.042 10.037 1.00 69.50 155 GLY A C 1
ATOM 1261 O O . GLY A 1 155 ? 12.315 -1.901 10.841 1.00 69.50 155 GLY A O 1
ATOM 1262 N N . ARG A 1 156 ? 12.948 0.224 10.388 1.00 74.12 156 ARG A N 1
ATOM 1263 C CA . ARG A 1 156 ? 12.691 0.770 11.731 1.00 74.12 156 ARG A CA 1
ATOM 1264 C C . ARG A 1 156 ? 11.186 0.831 11.998 1.00 74.12 156 ARG A C 1
ATOM 1266 O O . ARG A 1 156 ? 10.388 0.890 11.067 1.00 74.12 156 ARG A O 1
ATOM 1273 N N . THR A 1 157 ? 10.810 0.817 13.268 1.00 79.12 157 THR A N 1
ATOM 1274 C CA . THR A 1 157 ? 9.413 0.864 13.704 1.00 79.12 157 THR A CA 1
ATOM 1275 C C . THR A 1 157 ? 9.159 2.103 14.540 1.00 79.12 157 THR A C 1
ATOM 1277 O O . THR A 1 157 ? 9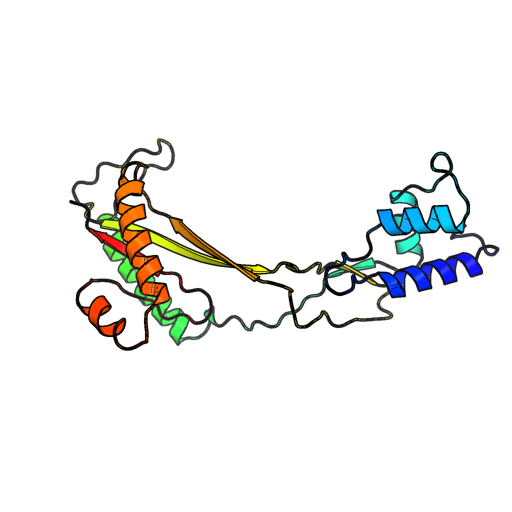.963 2.427 15.411 1.00 79.12 157 THR A O 1
ATOM 1280 N N . ILE A 1 158 ? 8.031 2.759 14.302 1.00 82.81 158 ILE A N 1
ATOM 1281 C CA . ILE A 1 158 ? 7.475 3.784 15.181 1.00 82.81 158 ILE A CA 1
ATOM 1282 C C . ILE A 1 158 ? 6.178 3.212 15.738 1.00 82.81 158 ILE A C 1
ATOM 1284 O O . ILE A 1 158 ? 5.283 2.856 14.978 1.00 82.81 158 ILE A O 1
ATOM 1288 N N . MET A 1 159 ? 6.096 3.089 17.057 1.00 84.31 159 MET A N 1
ATOM 1289 C CA . MET A 1 159 ? 4.859 2.724 17.735 1.00 84.31 159 MET A CA 1
ATOM 1290 C C . MET A 1 159 ? 4.084 4.004 18.032 1.00 84.31 159 MET A C 1
ATOM 1292 O O . MET A 1 159 ? 4.630 4.946 18.602 1.00 84.31 159 MET A O 1
ATOM 1296 N N . THR A 1 160 ? 2.826 4.029 17.625 1.00 80.44 160 THR A N 1
ATOM 1297 C CA . THR A 1 160 ? 1.873 5.091 17.924 1.00 80.44 160 THR A CA 1
ATOM 1298 C C . THR A 1 160 ? 0.787 4.478 18.793 1.00 80.44 160 THR A C 1
ATOM 1300 O O . THR A 1 160 ? 0.255 3.429 18.445 1.00 80.44 160 THR A O 1
ATOM 1303 N N . SER A 1 161 ? 0.479 5.112 19.918 1.00 83.75 161 SER A N 1
ATOM 1304 C CA . SER A 1 161 ? -0.672 4.765 20.750 1.00 83.75 161 SER A CA 1
ATOM 1305 C C . SER A 1 161 ? -1.551 5.993 20.840 1.00 83.75 161 SER A C 1
ATOM 1307 O O . SER A 1 161 ? -1.028 7.091 21.036 1.00 83.75 161 SER A O 1
ATOM 1309 N N . ASP A 1 162 ? -2.855 5.793 20.724 1.00 79.25 162 ASP A N 1
ATOM 1310 C CA . ASP A 1 162 ? -3.827 6.869 20.868 1.00 79.25 162 ASP A CA 1
ATOM 1311 C C . ASP A 1 162 ? -4.986 6.433 21.763 1.00 79.25 162 ASP A C 1
ATOM 1313 O O . ASP A 1 162 ? -5.245 5.236 21.917 1.00 79.25 162 ASP A O 1
ATOM 1317 N N . PHE A 1 163 ? -5.642 7.412 22.376 1.00 79.12 163 PHE A N 1
ATOM 1318 C CA . PHE A 1 163 ? -6.788 7.218 23.253 1.00 79.12 163 PHE A CA 1
ATOM 1319 C C . PHE A 1 163 ? -7.946 8.078 22.754 1.00 79.12 163 PHE A C 1
ATOM 1321 O O . PHE A 1 163 ? -7.792 9.279 22.552 1.00 79.12 163 PHE A O 1
ATOM 1328 N N . LEU A 1 164 ? -9.117 7.470 22.612 1.00 79.56 164 LEU A N 1
ATOM 1329 C CA . LEU A 1 164 ? -10.345 8.124 22.186 1.00 79.56 164 LEU A CA 1
ATOM 1330 C C . LEU A 1 164 ? -11.389 8.037 23.299 1.00 79.56 164 LEU A C 1
ATOM 1332 O O . LEU A 1 164 ? -11.631 6.958 23.845 1.00 79.56 164 LEU A O 1
ATOM 1336 N N . SER A 1 165 ? -12.019 9.166 23.609 1.00 77.56 165 SER A N 1
ATOM 1337 C CA . SER A 1 165 ? -13.099 9.270 24.589 1.00 77.56 165 SER A CA 1
ATOM 1338 C C . SER A 1 165 ? -14.185 10.239 24.124 1.00 77.56 165 SER A C 1
ATOM 1340 O O . SER A 1 165 ? -13.924 11.169 23.363 1.00 77.56 165 SER A O 1
ATOM 1342 N N . GLU A 1 166 ? -15.406 10.036 24.613 1.00 70.00 166 GLU A N 1
ATOM 1343 C CA . GLU A 1 166 ? -16.580 10.860 24.289 1.00 70.00 166 GLU A CA 1
ATOM 1344 C C . GLU A 1 166 ? -16.745 12.042 25.272 1.00 70.00 166 GLU A C 1
ATOM 1346 O O . GLU A 1 166 ? -17.802 12.240 25.865 1.00 70.00 166 GLU A O 1
ATOM 1351 N N . GLY A 1 167 ? -15.683 12.833 25.481 1.00 63.41 167 GLY A N 1
ATOM 1352 C CA . GLY A 1 167 ? -15.674 13.998 26.385 1.00 63.41 167 GLY A CA 1
ATOM 1353 C C . GLY A 1 167 ? -15.330 15.324 25.692 1.00 63.41 167 GLY A C 1
ATOM 1354 O O . GLY A 1 167 ? -14.642 15.349 24.671 1.00 63.41 167 GLY A O 1
ATOM 1355 N N . LYS A 1 168 ? -15.772 16.461 26.255 1.00 54.78 168 LYS A N 1
ATOM 1356 C CA . LYS A 1 168 ? -15.366 17.796 25.768 1.00 54.78 168 LYS A CA 1
ATOM 1357 C C . LYS A 1 168 ? -13.880 18.028 26.069 1.00 54.78 168 LYS A C 1
ATOM 1359 O O . LYS A 1 168 ? -13.378 17.636 27.117 1.00 54.78 168 LYS A O 1
ATOM 1364 N N . GLY A 1 169 ? -13.182 18.759 25.196 1.00 47.25 169 GLY A N 1
ATOM 1365 C CA . GLY A 1 169 ? -11.729 18.982 25.273 1.00 47.25 169 GLY A CA 1
ATOM 1366 C C . GLY A 1 169 ? -11.170 19.625 26.560 1.00 47.25 169 GLY A C 1
ATOM 1367 O O . GLY A 1 169 ? -9.957 19.734 26.693 1.00 47.25 169 GLY A O 1
ATOM 1368 N N . GLN A 1 170 ? -12.003 20.037 27.523 1.00 43.22 170 GLN A N 1
ATOM 1369 C CA . GLN A 1 170 ? -11.555 20.488 28.850 1.00 43.22 170 GLN A CA 1
ATOM 1370 C C . GLN A 1 170 ? -11.151 19.325 29.777 1.00 43.22 170 GLN A C 1
ATOM 1372 O O . GLN A 1 170 ? -10.250 19.505 30.598 1.00 43.22 170 GLN A O 1
ATOM 1377 N N . ASP A 1 171 ? -11.694 18.119 29.578 1.00 46.09 171 ASP A N 1
ATOM 1378 C CA . ASP A 1 171 ? -11.284 16.915 30.322 1.00 46.09 171 ASP A CA 1
ATOM 1379 C C . ASP A 1 171 ? -9.909 16.383 29.871 1.00 46.09 171 ASP A C 1
ATOM 1381 O O . ASP A 1 171 ? -9.267 15.603 30.578 1.00 46.09 171 ASP A O 1
ATOM 1385 N N . LEU A 1 172 ? -9.385 16.877 28.739 1.00 44.62 172 LEU A N 1
ATOM 1386 C CA . LEU A 1 172 ? -8.064 16.518 28.211 1.00 44.62 172 LEU A CA 1
ATOM 1387 C C . LEU A 1 172 ? -6.907 16.914 29.147 1.00 44.62 172 LEU A C 1
ATOM 1389 O O . LEU A 1 172 ? -5.845 16.297 29.097 1.00 44.62 172 LEU A O 1
ATOM 1393 N N . TYR A 1 173 ? -7.083 17.904 30.030 1.00 42.88 173 TYR A N 1
ATOM 1394 C CA . TYR A 1 173 ? -6.035 18.310 30.978 1.00 42.88 173 TYR A CA 1
ATOM 1395 C C . TYR A 1 173 ? -5.850 17.299 32.118 1.00 42.88 173 TYR A C 1
ATOM 1397 O O . TYR A 1 173 ? -4.714 16.924 32.418 1.00 42.88 173 TYR A O 1
ATOM 1405 N N . LEU A 1 174 ? -6.945 16.792 32.694 1.00 44.47 174 LEU A N 1
ATOM 1406 C CA . LEU A 1 174 ? -6.918 15.664 33.636 1.00 44.47 174 LEU A CA 1
ATOM 1407 C C . LEU A 1 174 ? -6.421 14.386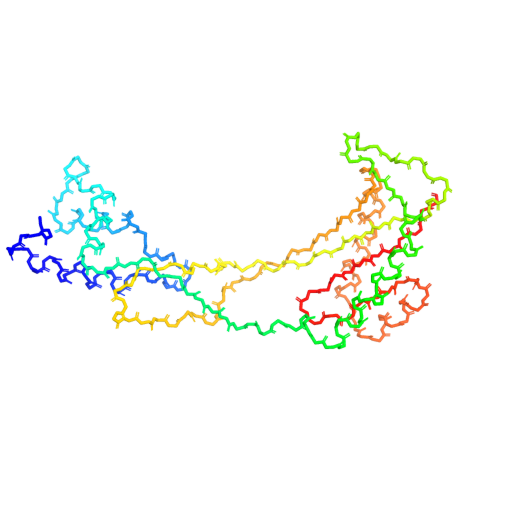 32.947 1.00 44.47 174 LEU A C 1
ATOM 1409 O O . LEU A 1 174 ? -5.617 13.656 33.529 1.00 44.47 174 LEU A O 1
ATOM 1413 N N . MET A 1 175 ? -6.807 14.175 31.682 1.00 47.28 175 MET A N 1
ATOM 1414 C CA . MET A 1 175 ? -6.301 13.076 30.854 1.00 47.28 175 MET A CA 1
ATOM 1415 C C . MET A 1 175 ? -4.793 13.183 30.615 1.00 47.28 175 MET A C 1
ATOM 1417 O O . MET A 1 175 ? -4.110 12.179 30.745 1.00 47.28 175 MET A O 1
ATOM 1421 N N . SER A 1 176 ? -4.237 14.374 30.361 1.00 44.91 176 SER A N 1
ATOM 1422 C CA . SER A 1 176 ? -2.788 14.561 30.182 1.00 44.91 176 SER A CA 1
ATOM 1423 C C . SER A 1 176 ? -1.984 14.230 31.449 1.00 44.91 176 SER A C 1
ATOM 1425 O O . SER A 1 176 ? -0.886 13.678 31.366 1.00 44.91 176 SER A O 1
ATOM 1427 N N . LEU A 1 177 ? -2.549 14.502 32.633 1.00 43.84 177 LEU A N 1
ATOM 1428 C CA . LEU A 1 177 ? -1.918 14.218 33.923 1.00 43.84 177 LEU A CA 1
ATOM 1429 C C . LEU A 1 177 ? -1.967 12.714 34.246 1.00 43.84 177 LEU A C 1
ATOM 1431 O O . LEU A 1 177 ? -0.961 12.132 34.654 1.00 43.84 177 LEU A O 1
ATOM 1435 N N . LEU A 1 178 ? -3.113 12.071 33.992 1.00 45.28 178 LEU A N 1
ATOM 1436 C CA . LEU A 1 178 ? -3.283 10.615 34.064 1.00 45.28 178 LEU A CA 1
ATOM 1437 C C . LEU A 1 178 ? -2.413 9.892 33.026 1.00 45.28 178 LEU A C 1
ATOM 1439 O O . LEU A 1 178 ? -1.752 8.917 33.368 1.00 45.28 178 LEU A O 1
ATOM 1443 N N . MET A 1 179 ? -2.320 10.407 31.799 1.00 44.47 179 MET A N 1
ATOM 1444 C CA . MET A 1 179 ? -1.425 9.924 30.743 1.00 44.47 179 MET A CA 1
ATOM 1445 C C . MET A 1 179 ? 0.042 10.053 31.149 1.00 44.47 179 MET A C 1
ATOM 1447 O O . MET A 1 179 ? 0.802 9.112 30.950 1.00 44.47 179 MET A O 1
ATOM 1451 N N . GLY A 1 180 ? 0.449 11.164 31.772 1.00 39.94 180 GLY A N 1
ATOM 1452 C CA . GLY A 1 180 ? 1.799 11.328 32.315 1.00 39.94 180 GLY A CA 1
ATOM 1453 C C . GLY A 1 180 ? 2.133 10.277 33.378 1.00 39.94 180 GLY A C 1
ATOM 1454 O O . GLY A 1 180 ? 3.226 9.710 33.368 1.00 39.94 180 GLY A O 1
ATOM 1455 N N . ILE A 1 181 ? 1.171 9.948 34.247 1.00 40.28 181 ILE A N 1
ATOM 1456 C CA . ILE A 1 181 ? 1.304 8.900 35.270 1.00 40.28 181 ILE A CA 1
ATOM 1457 C C . ILE A 1 181 ? 1.319 7.498 34.638 1.00 40.28 181 ILE A C 1
ATOM 1459 O O . ILE A 1 181 ? 2.126 6.662 35.051 1.00 40.28 181 ILE A O 1
ATOM 1463 N N . ILE A 1 182 ? 0.490 7.234 33.623 1.00 39.00 182 ILE A N 1
ATOM 1464 C CA . ILE A 1 182 ? 0.427 5.946 32.914 1.00 39.00 182 ILE A CA 1
ATOM 1465 C C . ILE A 1 182 ? 1.706 5.721 32.104 1.00 39.00 182 ILE A C 1
ATOM 1467 O O . ILE A 1 182 ? 2.341 4.688 32.275 1.00 39.00 182 ILE A O 1
ATOM 1471 N N . ILE A 1 183 ? 2.161 6.690 31.307 1.00 35.38 183 ILE A N 1
ATOM 1472 C CA . ILE A 1 183 ? 3.395 6.590 30.510 1.00 35.38 183 ILE A CA 1
ATOM 1473 C C . ILE A 1 183 ? 4.625 6.438 31.425 1.00 35.38 183 ILE A C 1
ATOM 1475 O O . ILE A 1 183 ? 5.474 5.576 31.181 1.00 35.38 183 ILE A O 1
ATOM 1479 N N . ALA A 1 184 ? 4.702 7.195 32.529 1.00 29.61 184 ALA A N 1
ATOM 1480 C CA . ALA A 1 184 ? 5.775 7.044 33.519 1.00 29.61 184 ALA A CA 1
ATOM 1481 C C . ALA A 1 184 ? 5.728 5.695 34.267 1.00 29.61 184 ALA A C 1
ATOM 1483 O O . ALA A 1 184 ? 6.774 5.175 34.669 1.00 29.61 184 ALA A O 1
ATOM 1484 N N . SER A 1 185 ? 4.539 5.108 34.435 1.00 32.16 185 SER A N 1
ATOM 1485 C CA . SER A 1 185 ? 4.354 3.790 35.059 1.00 32.16 185 SER A CA 1
ATOM 1486 C C . SER A 1 185 ? 4.648 2.641 34.088 1.00 32.16 185 SER A C 1
ATOM 1488 O O . SER A 1 185 ? 5.325 1.686 34.468 1.00 32.16 185 SER A O 1
ATOM 1490 N N . VAL A 1 186 ? 4.241 2.747 32.819 1.00 34.84 186 VAL A N 1
ATOM 1491 C CA . VAL A 1 186 ? 4.526 1.767 31.753 1.00 34.84 186 VAL A CA 1
ATOM 1492 C C . VAL A 1 186 ? 6.034 1.648 31.514 1.00 34.84 186 VAL A C 1
ATOM 1494 O O . VAL A 1 186 ? 6.544 0.541 31.359 1.00 34.84 186 VAL A O 1
ATOM 1497 N N . ALA A 1 187 ? 6.785 2.749 31.627 1.00 31.31 187 ALA A N 1
ATOM 1498 C CA . ALA A 1 187 ? 8.247 2.736 31.553 1.00 31.31 187 ALA A CA 1
ATOM 1499 C C . ALA A 1 187 ? 8.946 1.990 32.718 1.00 31.31 187 ALA A C 1
ATOM 1501 O O . ALA A 1 187 ? 10.159 1.780 32.660 1.00 31.31 187 ALA A O 1
ATOM 1502 N N . LYS A 1 188 ? 8.226 1.581 33.779 1.00 35.88 188 LYS A N 1
ATOM 1503 C CA . LYS A 1 188 ? 8.806 0.950 34.984 1.00 35.88 188 LYS A CA 1
ATOM 1504 C C . LYS A 1 188 ? 8.217 -0.405 35.399 1.00 35.88 188 LYS A C 1
ATOM 1506 O O . LYS A 1 188 ? 8.649 -0.933 36.425 1.00 35.88 188 LYS A O 1
ATOM 1511 N N . TRP A 1 189 ? 7.256 -0.996 34.686 1.00 35.75 189 TRP A N 1
ATOM 1512 C CA . TRP A 1 189 ? 6.441 -2.062 35.292 1.00 35.75 189 TRP A CA 1
ATOM 1513 C C . TRP A 1 189 ? 6.772 -3.504 34.880 1.00 35.75 189 TRP A C 1
ATOM 1515 O O . TRP A 1 189 ? 6.648 -3.919 33.734 1.00 35.75 189 TRP A O 1
ATOM 1525 N N . THR A 1 190 ? 7.143 -4.294 35.897 1.00 35.91 190 THR A N 1
ATOM 1526 C CA . THR A 1 190 ? 7.229 -5.758 35.876 1.00 35.91 190 THR A CA 1
ATOM 1527 C C . THR A 1 190 ? 5.889 -6.388 36.288 1.00 35.91 190 THR A C 1
ATOM 1529 O O . THR A 1 190 ? 5.135 -5.848 37.099 1.00 35.91 190 THR A O 1
ATOM 1532 N N . SER A 1 191 ? 5.616 -7.580 35.746 1.00 39.03 191 SER A N 1
ATOM 1533 C CA . SER A 1 191 ? 4.361 -8.358 35.807 1.00 39.03 191 SER A CA 1
ATOM 1534 C C . SER A 1 191 ? 3.595 -8.419 37.148 1.00 39.03 191 SER A C 1
ATOM 1536 O O . SER A 1 191 ? 2.378 -8.606 37.123 1.00 39.03 191 SER A O 1
ATOM 1538 N N . LYS A 1 192 ? 4.244 -8.308 38.316 1.00 33.41 192 LYS A N 1
ATOM 1539 C CA . LYS A 1 192 ? 3.597 -8.573 39.621 1.00 33.41 192 LYS A CA 1
ATOM 1540 C C . LYS A 1 192 ? 2.863 -7.369 40.203 1.00 33.41 192 LYS A C 1
ATOM 1542 O O . LYS A 1 192 ? 1.893 -7.554 40.934 1.00 33.41 192 LYS A O 1
ATOM 1547 N N . SER A 1 193 ? 3.296 -6.160 39.870 1.00 36.59 193 SER A N 1
ATOM 1548 C CA . SER A 1 193 ? 2.656 -4.940 40.361 1.00 36.59 193 SER A CA 1
ATOM 1549 C C . SER A 1 193 ? 1.342 -4.677 39.608 1.00 36.59 193 SER A C 1
ATOM 1551 O O . SER A 1 193 ? 0.360 -4.267 40.228 1.00 36.59 193 SER A O 1
ATOM 1553 N N . VAL A 1 194 ? 1.286 -5.031 38.308 1.00 36.41 194 VAL A N 1
ATOM 1554 C CA . VAL A 1 194 ? 0.113 -4.917 37.402 1.00 36.41 194 VAL A CA 1
ATOM 1555 C C . VAL A 1 194 ? -1.111 -5.619 37.987 1.00 36.41 194 VAL A C 1
ATOM 1557 O O . VAL A 1 194 ? -2.179 -5.030 38.104 1.00 36.41 194 VAL A O 1
ATOM 1560 N N . ALA A 1 195 ? -0.941 -6.857 38.448 1.00 37.53 195 ALA A N 1
ATOM 1561 C CA . ALA A 1 195 ? -2.041 -7.661 38.977 1.00 37.53 195 ALA A CA 1
ATOM 1562 C C . ALA A 1 195 ? -2.626 -7.131 40.300 1.00 37.53 195 ALA A C 1
ATOM 1564 O O . ALA A 1 195 ? -3.744 -7.497 40.657 1.00 37.53 195 ALA A O 1
ATOM 1565 N N . ARG A 1 196 ? -1.872 -6.310 41.045 1.00 33.62 196 ARG A N 1
ATOM 1566 C CA . ARG A 1 196 ? -2.308 -5.771 42.339 1.00 33.62 196 ARG A CA 1
ATOM 1567 C C . ARG A 1 196 ? -3.107 -4.476 42.164 1.00 33.62 196 ARG A C 1
ATOM 1569 O O . ARG A 1 196 ? -4.144 -4.343 42.792 1.00 33.62 196 ARG A O 1
ATOM 1576 N N . LEU A 1 197 ? -2.690 -3.591 41.255 1.00 35.44 197 LEU A N 1
ATOM 1577 C CA . LEU A 1 197 ? -3.379 -2.319 40.980 1.00 35.44 197 LEU A CA 1
ATOM 1578 C C . LEU A 1 197 ? -4.663 -2.494 40.135 1.00 35.44 197 LEU A C 1
ATOM 1580 O O . LEU A 1 197 ? -5.629 -1.754 40.304 1.00 35.44 197 LEU A O 1
ATOM 1584 N N . LEU A 1 198 ? -4.713 -3.533 39.291 1.00 36.84 198 LEU A N 1
ATOM 1585 C CA . LEU A 1 198 ? -5.913 -3.942 38.537 1.00 36.84 198 LEU A CA 1
ATOM 1586 C C . LEU A 1 198 ? -6.984 -4.640 39.393 1.00 36.84 198 LEU A C 1
ATOM 1588 O O . LEU A 1 198 ? -8.081 -4.882 38.912 1.00 36.84 198 LEU A O 1
ATOM 1592 N N . LYS A 1 199 ? -6.674 -5.017 40.640 1.00 37.28 199 LYS A N 1
ATOM 1593 C CA . LYS A 1 199 ? -7.652 -5.622 41.560 1.00 37.28 199 LYS A CA 1
ATOM 1594 C C . LYS A 1 199 ? -8.509 -4.575 42.273 1.00 37.28 199 LYS A C 1
ATOM 1596 O O . LYS A 1 199 ? -9.653 -4.865 42.607 1.00 37.28 199 LYS A O 1
ATOM 1601 N N . ASP A 1 200 ? -7.947 -3.386 42.479 1.00 34.53 200 ASP A N 1
ATOM 1602 C CA . ASP A 1 200 ? -8.581 -2.289 43.220 1.00 34.53 200 ASP A CA 1
ATOM 1603 C C . ASP A 1 200 ? -9.346 -1.325 42.296 1.00 34.53 200 ASP A C 1
ATOM 1605 O O . ASP A 1 200 ? -10.237 -0.602 42.735 1.00 34.53 200 ASP A O 1
ATOM 1609 N N . SER A 1 201 ? -9.040 -1.347 40.997 1.00 35.81 201 SER A N 1
ATOM 1610 C CA . SER A 1 201 ? -9.774 -0.639 39.950 1.00 35.81 201 SER A CA 1
ATOM 1611 C C . SER A 1 201 ? -10.612 -1.652 39.170 1.00 35.81 201 SER A C 1
ATOM 1613 O O . SER A 1 201 ? -10.127 -2.729 38.847 1.00 35.81 201 SER A O 1
ATOM 1615 N N . GLN A 1 202 ? -11.873 -1.350 38.858 1.00 35.53 202 GLN A N 1
ATOM 1616 C CA . GLN A 1 202 ? -12.748 -2.208 38.038 1.00 35.53 202 GLN A CA 1
ATOM 1617 C C . GLN A 1 202 ? -12.300 -2.235 36.552 1.00 35.53 202 GLN A C 1
ATOM 1619 O O . GLN A 1 202 ? -13.123 -2.164 35.645 1.00 35.53 202 GLN A O 1
ATOM 1624 N N . LEU A 1 203 ? -10.990 -2.292 36.281 1.00 39.00 203 LEU A N 1
ATOM 1625 C CA . LEU A 1 203 ? -10.410 -2.425 34.949 1.00 39.00 203 LEU A CA 1
ATOM 1626 C C . LEU A 1 203 ? -10.470 -3.895 34.515 1.00 39.00 203 LEU A C 1
ATOM 1628 O O . LEU A 1 203 ? -9.787 -4.750 35.081 1.00 39.00 203 LEU A O 1
ATOM 1632 N N . GLN A 1 204 ? -11.239 -4.194 33.468 1.00 38.84 204 GLN A N 1
ATOM 1633 C CA . GLN A 1 204 ? -11.165 -5.489 32.792 1.00 38.84 204 GLN A CA 1
ATOM 1634 C C . GLN A 1 204 ? -10.199 -5.387 31.609 1.00 38.84 204 GLN A C 1
ATOM 1636 O O . GLN A 1 204 ? -10.477 -4.697 30.637 1.00 38.84 204 GLN A O 1
ATOM 1641 N N . MET A 1 205 ? -9.056 -6.074 31.690 1.00 35.81 205 MET A N 1
ATOM 1642 C CA . MET A 1 205 ? -8.176 -6.264 30.533 1.00 35.81 205 MET A CA 1
ATOM 1643 C C . MET A 1 205 ? -8.542 -7.564 29.815 1.00 35.81 205 MET A C 1
ATOM 1645 O O . MET A 1 205 ? -8.375 -8.642 30.393 1.00 35.81 205 MET A O 1
ATOM 1649 N N . GLY A 1 206 ? -8.959 -7.472 28.552 1.00 34.88 206 GLY A N 1
ATOM 1650 C CA . GLY A 1 206 ? -8.907 -8.606 27.629 1.00 34.88 206 GLY A CA 1
ATOM 1651 C C . GLY A 1 206 ? -7.444 -8.893 27.284 1.00 34.88 206 GLY A C 1
ATOM 1652 O O . GLY A 1 206 ? -6.720 -8.008 26.829 1.00 34.88 206 GLY A O 1
ATOM 1653 N N . ARG A 1 207 ? -6.953 -10.107 27.558 1.00 30.55 207 ARG A N 1
ATOM 1654 C CA . ARG A 1 207 ? -5.569 -10.494 27.231 1.00 30.55 207 ARG A CA 1
ATOM 1655 C C . ARG A 1 207 ? -5.520 -11.105 25.832 1.00 30.55 207 ARG A C 1
ATOM 1657 O O . ARG A 1 207 ? -5.626 -12.317 25.686 1.00 30.55 207 ARG A O 1
ATOM 1664 N N . GLY A 1 208 ? -5.307 -10.265 24.820 1.00 27.62 208 GLY A N 1
ATOM 1665 C CA . GLY A 1 208 ? -5.073 -10.679 23.435 1.00 27.62 208 GLY A CA 1
ATOM 1666 C C . GLY A 1 208 ? -3.635 -10.407 22.989 1.00 27.62 208 GLY A C 1
ATOM 1667 O O . GLY A 1 208 ? -3.187 -9.265 22.952 1.00 27.62 208 GLY A O 1
ATOM 1668 N N . TYR A 1 209 ? -2.890 -11.454 22.630 1.00 35.50 209 TYR A N 1
ATOM 1669 C CA . TYR A 1 209 ? -1.567 -11.325 22.018 1.00 35.50 209 TYR A CA 1
ATOM 1670 C C . TYR A 1 209 ? -1.721 -10.884 20.558 1.00 35.50 209 TYR A C 1
ATOM 1672 O O . TYR A 1 209 ? -1.902 -11.748 19.713 1.00 35.50 209 TYR A O 1
ATOM 1680 N N . THR A 1 210 ? -1.674 -9.567 20.302 1.00 30.62 210 THR A N 1
ATOM 1681 C CA . THR A 1 210 ? -1.047 -8.862 19.144 1.00 30.62 210 THR A CA 1
ATOM 1682 C C . THR A 1 210 ? -1.651 -7.481 18.855 1.00 30.62 210 THR A C 1
ATOM 1684 O O . THR A 1 210 ? -1.072 -6.734 18.076 1.00 30.62 210 THR A O 1
ATOM 1687 N N . ALA A 1 211 ? -2.736 -7.100 19.522 1.00 30.61 211 ALA A N 1
ATOM 1688 C CA . ALA A 1 211 ? -3.188 -5.719 19.671 1.00 30.61 211 ALA A CA 1
ATOM 1689 C C . ALA A 1 211 ? -3.999 -5.675 20.966 1.00 30.61 211 ALA A C 1
ATOM 1691 O O . ALA A 1 211 ? -5.006 -6.373 21.095 1.00 30.61 211 ALA A O 1
ATOM 1692 N N . SER A 1 212 ? -3.510 -4.946 21.964 1.00 34.81 212 SER A N 1
ATOM 1693 C CA . SER A 1 212 ? -4.214 -4.818 23.235 1.00 34.81 212 SER A CA 1
ATOM 1694 C C . SER A 1 212 ? -5.250 -3.711 23.071 1.00 34.81 212 SER A C 1
ATOM 1696 O O . SER A 1 212 ? -4.940 -2.550 23.309 1.00 34.81 212 SER A O 1
ATOM 1698 N N . PHE A 1 213 ? -6.468 -4.046 22.641 1.00 33.38 213 PHE A N 1
ATOM 1699 C CA . PHE A 1 213 ? -7.586 -3.115 22.789 1.00 33.38 213 PHE A CA 1
ATOM 1700 C C . PHE A 1 213 ? -7.899 -3.009 24.278 1.00 33.38 213 PHE A C 1
ATOM 1702 O O . PHE A 1 213 ? -8.474 -3.921 24.877 1.00 33.38 213 PHE A O 1
ATOM 1709 N N . LEU A 1 214 ? -7.465 -1.911 24.891 1.00 41.28 214 LEU A N 1
ATOM 1710 C CA . LEU A 1 214 ? -7.790 -1.600 26.271 1.00 41.28 214 LEU A CA 1
ATOM 1711 C C . LEU A 1 214 ? -8.945 -0.603 26.262 1.00 41.28 214 LEU A C 1
ATOM 1713 O O . LEU A 1 214 ? -8.789 0.545 25.849 1.00 41.28 214 LEU A O 1
ATOM 1717 N N . GLN A 1 215 ? -10.115 -1.058 26.702 1.00 42.31 215 GLN A N 1
ATOM 1718 C CA . GLN A 1 215 ? -11.231 -0.173 27.006 1.00 42.31 215 GLN A CA 1
ATOM 1719 C C . GLN A 1 215 ? -11.254 0.065 28.513 1.00 42.31 215 GLN A C 1
ATOM 1721 O O . GLN A 1 215 ? -11.428 -0.867 29.300 1.00 42.31 215 GLN A O 1
ATOM 1726 N N . ILE A 1 216 ? -11.021 1.312 28.916 1.00 54.19 216 ILE A N 1
ATOM 1727 C CA . ILE A 1 216 ? -11.029 1.730 30.316 1.00 54.19 216 ILE A CA 1
ATOM 1728 C C . ILE A 1 216 ? -12.325 2.489 30.564 1.00 54.19 216 ILE A C 1
ATOM 1730 O O . ILE A 1 216 ? -12.646 3.445 29.862 1.00 54.19 216 ILE A O 1
ATOM 1734 N N . VAL A 1 217 ? -13.054 2.058 31.586 1.00 44.50 217 VAL A N 1
ATOM 1735 C CA . VAL A 1 217 ? -14.268 2.717 32.056 1.00 44.50 217 VAL A CA 1
ATOM 1736 C C . VAL A 1 217 ? -13.888 3.541 33.281 1.00 44.50 217 VAL A C 1
ATOM 1738 O O . VAL A 1 217 ? -13.520 2.978 34.314 1.00 44.50 217 VAL A O 1
ATOM 1741 N N . VAL A 1 218 ? -13.923 4.868 33.162 1.00 50.56 218 VAL A N 1
ATOM 1742 C CA . VAL A 1 218 ? -13.541 5.781 34.253 1.00 50.56 218 VAL A CA 1
ATOM 1743 C C . VAL A 1 218 ? -14.799 6.438 34.827 1.00 50.56 218 VAL A C 1
ATOM 1745 O O . VAL A 1 218 ? -15.612 6.940 34.046 1.00 50.56 218 VAL A O 1
ATOM 1748 N N . PRO A 1 219 ? -15.002 6.429 36.160 1.00 42.88 219 PRO A N 1
ATOM 1749 C CA . PRO A 1 219 ? -16.093 7.169 36.779 1.00 42.88 219 PRO A CA 1
ATOM 1750 C C . PRO A 1 219 ? -15.844 8.677 36.661 1.00 42.88 219 PRO A C 1
ATOM 1752 O O . PRO A 1 219 ? -14.732 9.139 36.917 1.00 42.88 219 PRO A O 1
ATOM 1755 N N . PHE A 1 220 ? -16.878 9.437 36.304 1.00 43.56 220 PHE A N 1
ATOM 1756 C CA . PHE A 1 220 ? -16.846 10.901 36.294 1.00 43.56 220 PHE A CA 1
ATOM 1757 C C . PHE A 1 220 ? -17.695 11.434 37.458 1.00 43.56 220 PHE A C 1
ATOM 1759 O O . PHE A 1 220 ? -18.777 10.903 37.718 1.00 43.56 220 PHE A O 1
ATOM 1766 N N . THR A 1 221 ? -17.182 12.430 38.184 1.00 38.22 221 THR A N 1
ATOM 1767 C CA . THR A 1 221 ? -17.877 13.137 39.278 1.00 38.22 221 THR A CA 1
ATOM 1768 C C . THR A 1 221 ? -18.108 14.582 38.905 1.00 38.22 221 THR A C 1
ATOM 1770 O O . THR A 1 221 ? -17.101 15.205 38.499 1.00 38.22 221 THR A O 1
#